Protein AF-A0A2G2HD50-F1 (afdb_monomer)

Structure (mmCIF, N/CA/C/O backbone):
data_AF-A0A2G2HD50-F1
#
_entry.id   AF-A0A2G2HD50-F1
#
loop_
_atom_site.group_PDB
_atom_site.id
_atom_site.type_symbol
_atom_site.label_atom_id
_atom_site.label_alt_id
_atom_site.label_comp_id
_atom_site.label_asym_id
_atom_site.label_entity_id
_atom_site.label_seq_id
_atom_site.pdbx_PDB_ins_code
_atom_site.Cartn_x
_atom_site.Cartn_y
_atom_site.Cartn_z
_atom_site.occupancy
_atom_site.B_iso_or_equiv
_atom_site.auth_seq_id
_atom_site.auth_comp_id
_atom_site.auth_asym_id
_atom_site.auth_atom_id
_atom_site.pdbx_PDB_model_num
ATOM 1 N N . MET A 1 1 ? -18.376 1.899 2.384 1.00 46.78 1 MET A N 1
ATOM 2 C CA . MET A 1 1 ? -16.976 1.567 2.047 1.00 46.78 1 MET A CA 1
ATOM 3 C C . MET A 1 1 ? -16.862 0.048 1.977 1.00 46.78 1 MET A C 1
ATOM 5 O O . MET A 1 1 ? -17.728 -0.604 2.552 1.00 46.78 1 MET A O 1
ATOM 9 N N . LEU A 1 2 ? -15.900 -0.523 1.246 1.00 51.88 2 LEU A N 1
ATOM 10 C CA . LEU A 1 2 ? -15.665 -1.977 1.275 1.00 51.88 2 LEU A CA 1
ATOM 11 C C . LEU A 1 2 ? -15.433 -2.439 2.727 1.00 51.88 2 LEU A C 1
ATOM 13 O O . LEU A 1 2 ? -14.714 -1.776 3.472 1.00 51.88 2 LEU A O 1
ATOM 17 N N . GLU A 1 3 ? -16.075 -3.533 3.137 1.00 53.94 3 GLU A N 1
ATOM 18 C CA . GLU A 1 3 ? -15.848 -4.139 4.452 1.00 53.94 3 GLU A CA 1
ATOM 19 C C . GLU A 1 3 ? -14.625 -5.052 4.374 1.00 53.94 3 GLU A C 1
ATOM 21 O O . GLU A 1 3 ? -14.543 -5.926 3.509 1.00 53.94 3 GLU A O 1
ATOM 26 N N . TYR A 1 4 ? -13.663 -4.823 5.263 1.00 59.69 4 TYR A N 1
ATOM 27 C CA . TYR A 1 4 ? -12.390 -5.528 5.270 1.00 59.69 4 TYR A CA 1
ATOM 28 C C . TYR A 1 4 ? -12.314 -6.512 6.439 1.00 59.69 4 TYR A C 1
ATOM 30 O O . TYR A 1 4 ? -12.668 -6.183 7.569 1.00 59.69 4 TYR A O 1
ATOM 38 N N . SER A 1 5 ? -11.828 -7.718 6.169 1.00 59.78 5 SER A N 1
ATOM 39 C CA . SER A 1 5 ? -11.413 -8.696 7.170 1.00 59.78 5 SER A CA 1
ATOM 40 C C . SER A 1 5 ? -9.988 -8.440 7.686 1.00 59.78 5 SER A C 1
ATOM 42 O O . SER A 1 5 ? -9.291 -7.560 7.185 1.00 59.78 5 SER A O 1
ATOM 44 N N . ASN A 1 6 ? -9.557 -9.251 8.663 1.00 72.12 6 ASN A N 1
ATOM 45 C CA . ASN A 1 6 ? -8.314 -9.127 9.444 1.00 72.12 6 ASN A CA 1
ATOM 46 C C . ASN A 1 6 ? -7.078 -8.629 8.673 1.00 72.12 6 ASN A C 1
ATOM 48 O O . ASN A 1 6 ? -6.415 -7.704 9.130 1.00 72.12 6 ASN A O 1
ATOM 52 N N . VAL A 1 7 ? -6.748 -9.218 7.518 1.00 84.62 7 VAL A N 1
ATOM 53 C CA . VAL A 1 7 ? -5.574 -8.818 6.725 1.00 84.62 7 VAL A CA 1
ATOM 54 C C . VAL A 1 7 ? -6.014 -8.089 5.463 1.00 84.62 7 VAL A C 1
ATOM 56 O O . VAL A 1 7 ? -6.766 -8.641 4.662 1.00 84.62 7 VAL A O 1
ATOM 59 N N . VAL A 1 8 ? -5.498 -6.876 5.246 1.00 88.25 8 VAL A N 1
ATOM 60 C CA . VAL A 1 8 ? -5.747 -6.075 4.035 1.00 88.25 8 VAL A CA 1
ATOM 61 C C . VAL A 1 8 ? -4.448 -5.843 3.274 1.00 88.25 8 VAL A C 1
ATOM 63 O O . VAL A 1 8 ? -3.416 -5.532 3.877 1.00 88.25 8 VAL A O 1
ATOM 66 N N . ARG A 1 9 ? -4.503 -5.974 1.945 1.00 92.00 9 ARG A N 1
ATOM 67 C CA . ARG A 1 9 ? -3.419 -5.619 1.022 1.00 92.00 9 ARG A CA 1
ATOM 68 C C . ARG A 1 9 ? -3.955 -4.830 -0.163 1.00 92.00 9 ARG A C 1
ATOM 70 O O . ARG A 1 9 ? -4.900 -5.258 -0.801 1.00 92.00 9 ARG A O 1
ATOM 77 N N . ILE A 1 10 ? -3.318 -3.720 -0.483 1.00 93.25 10 ILE A N 1
ATOM 78 C CA . ILE A 1 10 ? -3.436 -2.960 -1.721 1.00 93.25 10 ILE A CA 1
ATOM 79 C C . ILE A 1 10 ? -2.162 -3.254 -2.497 1.00 93.25 10 ILE A C 1
ATOM 81 O O . ILE A 1 10 ? -1.064 -3.067 -1.977 1.00 93.25 10 ILE A O 1
ATOM 85 N N . ILE A 1 11 ? -2.308 -3.748 -3.714 1.00 93.38 11 ILE A N 1
ATOM 86 C CA . ILE A 1 11 ? -1.216 -4.214 -4.554 1.00 93.38 11 ILE A CA 1
ATOM 87 C C . ILE A 1 11 ? -1.243 -3.422 -5.853 1.00 93.38 11 ILE A C 1
ATOM 89 O O . ILE A 1 11 ? -2.203 -3.512 -6.616 1.00 93.38 11 ILE A O 1
ATOM 93 N N . GLU A 1 12 ? -0.175 -2.681 -6.119 1.00 92.25 12 GLU A N 1
ATOM 94 C CA . GLU A 1 12 ? 0.049 -2.016 -7.398 1.00 92.25 12 GLU A CA 1
ATOM 95 C C . GLU A 1 12 ? 1.036 -2.826 -8.245 1.00 92.25 12 GLU A C 1
ATOM 97 O O . GLU A 1 12 ? 2.187 -3.038 -7.853 1.00 92.25 12 GLU A O 1
ATOM 102 N N . PHE A 1 13 ? 0.595 -3.265 -9.426 1.00 88.56 13 PHE A N 1
ATOM 103 C CA . PHE A 1 13 ? 1.434 -3.989 -10.381 1.00 88.56 13 PHE A CA 1
ATOM 104 C C . PHE A 1 13 ? 2.111 -3.011 -11.335 1.00 88.56 13 PHE A C 1
ATOM 106 O O . PHE A 1 13 ? 1.449 -2.153 -11.924 1.00 88.56 13 PHE A O 1
ATOM 113 N N . LYS A 1 14 ? 3.425 -3.139 -11.523 1.00 87.12 14 LYS A N 1
ATOM 114 C CA . LYS A 1 14 ? 4.188 -2.288 -12.445 1.00 87.12 14 LYS A CA 1
ATOM 115 C C . LYS A 1 14 ? 5.169 -3.121 -13.256 1.00 87.12 14 LYS A C 1
ATOM 117 O O . LYS A 1 14 ? 5.695 -4.128 -12.794 1.00 87.12 14 LYS A O 1
ATOM 122 N N . ASN A 1 15 ? 5.462 -2.667 -14.469 1.00 82.44 15 ASN A N 1
ATOM 123 C CA . ASN A 1 15 ? 6.596 -3.187 -15.223 1.00 82.44 15 ASN A CA 1
ATOM 124 C C . ASN A 1 15 ? 7.878 -2.526 -14.689 1.00 82.44 15 ASN A C 1
ATOM 126 O O . ASN A 1 15 ? 7.990 -1.302 -14.743 1.00 82.44 15 ASN A O 1
ATOM 130 N N . GLU A 1 16 ? 8.839 -3.315 -14.196 1.00 78.75 16 GLU A N 1
ATOM 131 C CA . GLU A 1 16 ? 10.115 -2.805 -13.653 1.00 78.75 16 GLU A CA 1
ATOM 132 C C . GLU A 1 16 ? 10.915 -1.981 -14.672 1.00 78.75 16 GLU A C 1
ATOM 134 O O . GLU A 1 16 ? 11.696 -1.102 -14.299 1.00 78.75 16 GLU A O 1
ATOM 139 N N . GLU A 1 17 ? 10.738 -2.251 -15.965 1.00 76.38 17 GLU A N 1
ATOM 140 C CA . GLU A 1 17 ? 11.423 -1.513 -17.026 1.00 76.38 17 GLU A CA 1
ATOM 141 C C . GLU A 1 17 ? 10.814 -0.124 -17.251 1.00 76.38 17 GLU A C 1
ATOM 143 O O . GLU A 1 17 ? 11.498 0.789 -17.721 1.00 76.38 17 GLU A O 1
ATOM 148 N N . ASN A 1 18 ? 9.558 0.082 -16.840 1.00 76.25 18 ASN A N 1
ATOM 149 C CA . ASN A 1 18 ? 8.893 1.371 -16.931 1.00 76.25 18 ASN A CA 1
ATOM 150 C C . ASN A 1 18 ? 9.288 2.274 -15.752 1.00 76.25 18 ASN A C 1
ATOM 152 O O . ASN A 1 18 ? 8.647 2.315 -14.698 1.00 76.25 18 ASN A O 1
ATOM 156 N N . LYS A 1 19 ? 10.355 3.052 -15.944 1.00 67.81 19 LYS A N 1
ATOM 157 C CA . LYS A 1 19 ? 10.784 4.091 -14.998 1.00 67.81 19 LYS A CA 1
ATOM 158 C C . LYS A 1 19 ? 9.854 5.307 -15.077 1.00 67.81 19 LYS A C 1
ATOM 160 O O . LYS A 1 19 ? 10.213 6.338 -15.634 1.00 67.81 19 LYS A O 1
ATOM 165 N N . SER A 1 20 ? 8.680 5.207 -14.462 1.00 73.25 20 SER A N 1
ATOM 166 C CA . SER A 1 20 ? 7.732 6.320 -14.373 1.00 73.25 20 SER A CA 1
ATOM 167 C C . SER A 1 20 ? 8.238 7.405 -13.412 1.00 73.25 20 SER A C 1
ATOM 169 O O . SER A 1 20 ? 8.297 7.209 -12.196 1.00 73.25 20 SER A O 1
ATOM 171 N N . SER A 1 21 ? 8.596 8.577 -13.946 1.00 78.81 21 SER A N 1
ATOM 172 C CA . SER A 1 21 ? 8.901 9.774 -13.144 1.00 78.81 21 SER A CA 1
ATOM 173 C C . SER A 1 21 ? 7.710 10.188 -12.275 1.00 78.81 21 SER A C 1
ATOM 175 O O . SER A 1 21 ? 7.897 10.558 -11.117 1.00 78.81 21 SER A O 1
ATOM 177 N N . LYS A 1 22 ? 6.488 10.038 -12.804 1.00 79.50 22 LYS A N 1
ATOM 178 C CA . LYS A 1 22 ? 5.230 10.296 -12.090 1.00 79.50 22 LYS A CA 1
ATOM 179 C C . LYS A 1 22 ? 5.101 9.404 -10.854 1.00 79.50 22 LYS A C 1
ATOM 181 O O . LYS A 1 22 ? 4.750 9.884 -9.785 1.00 79.50 22 LYS A O 1
ATOM 186 N N . GLU A 1 23 ? 5.439 8.123 -10.969 1.00 82.56 23 GLU A N 1
ATOM 187 C CA . GLU A 1 23 ? 5.361 7.185 -9.843 1.00 82.56 23 GLU A CA 1
ATOM 188 C C . GLU A 1 23 ? 6.353 7.536 -8.725 1.00 82.56 23 GLU A C 1
ATOM 190 O O . GLU A 1 23 ? 6.006 7.529 -7.543 1.00 82.56 23 GLU A O 1
ATOM 195 N N . ARG A 1 24 ? 7.584 7.918 -9.091 1.00 85.44 24 ARG A N 1
ATOM 196 C CA . ARG A 1 24 ? 8.583 8.386 -8.116 1.00 85.44 24 ARG A CA 1
ATOM 197 C C . ARG A 1 24 ? 8.111 9.637 -7.385 1.00 85.44 24 ARG A C 1
ATOM 199 O O . ARG A 1 24 ? 8.312 9.744 -6.179 1.00 85.44 24 ARG A O 1
ATOM 206 N N . GLU A 1 25 ? 7.474 10.561 -8.098 1.00 85.88 25 GLU A N 1
ATOM 207 C CA . GLU A 1 25 ? 6.893 11.762 -7.502 1.00 85.88 25 GLU A CA 1
ATOM 208 C C . GLU A 1 25 ? 5.745 11.418 -6.540 1.00 85.88 25 GLU A C 1
ATOM 210 O O . GLU A 1 25 ? 5.709 11.950 -5.433 1.00 85.88 25 GLU A O 1
ATOM 215 N N . LYS A 1 26 ? 4.860 10.473 -6.894 1.00 86.19 26 LYS A N 1
ATOM 216 C CA . LYS A 1 26 ? 3.806 9.988 -5.983 1.00 86.19 26 LYS A CA 1
ATOM 217 C C . LYS A 1 26 ? 4.384 9.421 -4.694 1.00 86.19 26 LYS A C 1
ATOM 219 O O . LYS A 1 26 ? 3.925 9.783 -3.614 1.00 86.19 26 LYS A O 1
ATOM 224 N N . ILE A 1 27 ? 5.389 8.551 -4.801 1.00 89.81 27 ILE A N 1
ATOM 225 C CA . ILE A 1 27 ? 6.047 7.970 -3.627 1.00 89.81 27 ILE A CA 1
ATOM 226 C C . ILE A 1 27 ? 6.731 9.058 -2.808 1.00 89.81 27 ILE A C 1
ATOM 228 O O . ILE A 1 27 ? 6.599 9.055 -1.591 1.00 89.81 27 ILE A O 1
ATOM 232 N N . PHE A 1 28 ? 7.384 10.034 -3.442 1.00 89.81 28 PHE A N 1
ATOM 233 C CA . PHE A 1 28 ? 7.959 11.173 -2.729 1.00 89.81 28 PHE A CA 1
ATOM 234 C C . PHE A 1 28 ? 6.895 11.955 -1.943 1.00 89.81 28 PHE A C 1
ATOM 236 O O . PHE A 1 28 ? 7.064 12.166 -0.743 1.00 89.81 28 PHE A O 1
ATOM 243 N N . ILE A 1 29 ? 5.778 12.326 -2.579 1.00 90.56 29 ILE A N 1
ATOM 244 C CA . ILE A 1 29 ? 4.664 13.039 -1.930 1.00 90.56 29 ILE A CA 1
ATOM 245 C C . ILE A 1 29 ? 4.093 12.214 -0.770 1.00 90.56 29 ILE A C 1
ATOM 247 O O . ILE A 1 29 ? 3.871 12.756 0.312 1.00 90.56 29 ILE A O 1
ATOM 251 N N . LEU A 1 30 ? 3.891 10.907 -0.966 1.00 92.19 30 LEU A N 1
ATOM 252 C CA . LEU A 1 30 ? 3.418 10.003 0.082 1.00 92.19 30 LEU A CA 1
ATOM 253 C C . LEU A 1 30 ? 4.403 9.939 1.254 1.00 92.19 30 LEU A C 1
ATOM 255 O O . LEU A 1 30 ? 3.992 10.082 2.402 1.00 92.19 30 LEU A O 1
ATOM 259 N N . THR A 1 31 ? 5.698 9.793 0.980 1.00 92.69 31 THR A N 1
ATOM 260 C CA . THR A 1 31 ? 6.747 9.788 2.006 1.00 92.69 31 THR A CA 1
ATOM 261 C C . THR A 1 31 ? 6.748 11.081 2.812 1.00 92.69 31 THR A C 1
ATOM 263 O O . THR A 1 31 ? 6.815 11.029 4.038 1.00 92.69 31 THR A O 1
ATOM 266 N N . GLN A 1 32 ? 6.605 12.237 2.157 1.00 92.50 32 GLN A N 1
ATOM 267 C CA . GLN A 1 32 ? 6.486 13.523 2.850 1.00 92.50 32 GLN A CA 1
ATOM 268 C C . GLN A 1 32 ? 5.202 13.606 3.689 1.00 92.50 32 GLN A C 1
ATOM 270 O O . GLN A 1 32 ? 5.241 14.048 4.834 1.00 92.50 32 GLN A O 1
ATOM 275 N N . ALA A 1 33 ? 4.066 13.131 3.171 1.00 92.62 33 ALA A N 1
ATOM 276 C CA . ALA A 1 33 ? 2.790 13.150 3.890 1.00 92.62 33 ALA A CA 1
ATOM 277 C C . ALA A 1 33 ? 2.769 12.244 5.137 1.00 92.62 33 ALA A C 1
ATOM 279 O O . ALA A 1 33 ? 1.974 12.477 6.060 1.00 92.62 33 ALA A O 1
ATOM 280 N N . LEU A 1 34 ? 3.627 11.220 5.155 1.00 94.56 34 LEU A N 1
ATOM 281 C CA . LEU A 1 34 ? 3.826 10.285 6.263 1.00 94.56 34 LEU A CA 1
ATOM 282 C C . LEU A 1 34 ? 4.997 10.660 7.183 1.00 94.56 34 LEU A C 1
ATOM 284 O O . LEU A 1 34 ? 5.218 9.988 8.196 1.00 94.56 34 LEU A O 1
ATOM 288 N N . LEU A 1 35 ? 5.727 11.737 6.879 1.00 93.31 35 LEU A N 1
ATOM 289 C CA . LEU A 1 35 ? 6.825 12.210 7.713 1.00 93.31 35 LEU A CA 1
ATOM 290 C C . LEU A 1 35 ? 6.317 12.467 9.140 1.00 93.31 35 LEU A C 1
ATOM 292 O O . LEU A 1 35 ? 5.270 13.078 9.345 1.00 93.31 35 LEU A O 1
ATOM 296 N N . ASN A 1 36 ? 7.041 11.948 10.132 1.00 91.75 36 ASN A N 1
ATOM 297 C CA . ASN A 1 36 ? 6.697 11.999 11.560 1.00 91.75 36 ASN A CA 1
ATOM 298 C C . ASN A 1 36 ? 5.396 11.275 11.978 1.00 91.75 36 ASN A C 1
ATOM 300 O O . ASN A 1 36 ? 5.070 11.254 13.162 1.00 91.75 36 ASN A O 1
ATOM 304 N N . LYS A 1 37 ? 4.689 10.591 11.067 1.00 94.44 37 LYS A N 1
ATOM 305 C CA . LYS A 1 37 ? 3.484 9.799 11.375 1.00 94.44 37 LYS A CA 1
ATOM 306 C C . LYS A 1 37 ? 3.824 8.315 11.502 1.00 94.44 37 LYS A C 1
ATOM 308 O O . LYS A 1 37 ? 3.474 7.515 10.638 1.00 94.44 37 LYS A O 1
ATOM 313 N N . LYS A 1 38 ? 4.526 7.935 12.579 1.00 93.12 38 LYS A N 1
ATOM 314 C CA . LYS A 1 38 ? 5.051 6.563 12.780 1.00 93.12 38 LYS A CA 1
ATOM 315 C C . LYS A 1 38 ? 3.995 5.470 12.575 1.00 93.12 38 LYS A C 1
ATOM 317 O O . LYS A 1 38 ? 4.254 4.502 11.865 1.00 93.12 38 LYS A O 1
ATOM 322 N N . GLU A 1 39 ? 2.812 5.643 13.161 1.00 92.12 39 GLU A N 1
ATOM 323 C CA . GLU A 1 39 ? 1.705 4.690 13.031 1.00 92.12 39 GLU A CA 1
ATOM 324 C C . GLU A 1 39 ? 1.233 4.560 11.575 1.00 92.12 39 GLU A C 1
ATOM 326 O O . GLU A 1 39 ? 1.165 3.455 11.043 1.00 92.12 39 GLU A O 1
ATOM 331 N N . MET A 1 40 ? 1.002 5.684 10.893 1.00 93.56 40 MET A N 1
ATOM 332 C CA . MET A 1 40 ? 0.552 5.692 9.499 1.00 93.56 40 MET A CA 1
ATOM 333 C C . MET A 1 40 ? 1.611 5.130 8.541 1.00 93.56 40 MET A C 1
ATOM 335 O O . MET A 1 40 ? 1.286 4.434 7.582 1.00 93.56 40 MET A O 1
ATOM 339 N N . THR A 1 41 ? 2.895 5.347 8.830 1.00 94.69 41 THR A N 1
ATOM 340 C CA . THR A 1 41 ? 4.002 4.700 8.112 1.00 94.69 41 THR A CA 1
ATOM 341 C C . THR A 1 41 ? 4.004 3.187 8.317 1.00 94.69 41 THR A C 1
ATOM 343 O O . THR A 1 41 ? 4.240 2.448 7.360 1.00 94.69 41 THR A O 1
ATOM 346 N N . ARG A 1 42 ? 3.712 2.703 9.533 1.00 93.19 42 ARG A N 1
ATOM 347 C CA . ARG A 1 42 ? 3.564 1.265 9.809 1.00 93.19 42 ARG A CA 1
ATOM 348 C C . ARG A 1 42 ? 2.413 0.670 8.998 1.00 93.19 42 ARG A C 1
ATOM 350 O O . ARG A 1 42 ? 2.604 -0.360 8.362 1.00 93.19 42 ARG A O 1
ATOM 357 N N . ILE A 1 43 ? 1.264 1.347 8.971 1.00 93.06 43 ILE A N 1
ATOM 358 C CA . ILE A 1 43 ? 0.082 0.933 8.197 1.00 93.06 43 ILE A CA 1
ATOM 359 C C . ILE A 1 43 ? 0.410 0.885 6.707 1.00 93.06 43 ILE A C 1
ATOM 361 O O . ILE A 1 43 ? 0.212 -0.149 6.079 1.00 93.06 43 ILE A O 1
ATOM 365 N N . SER A 1 44 ? 1.000 1.956 6.169 1.00 94.75 44 SER A N 1
ATOM 366 C CA . SER A 1 44 ? 1.456 2.044 4.776 1.00 94.75 44 SER A CA 1
ATOM 367 C C . SER A 1 44 ? 2.299 0.834 4.376 1.00 94.75 44 SER A C 1
ATOM 369 O O . SER A 1 44 ? 2.023 0.190 3.369 1.00 94.75 44 SER A O 1
ATOM 371 N N . LYS A 1 45 ? 3.290 0.474 5.204 1.00 93.19 45 LYS A N 1
ATOM 372 C CA . LYS A 1 45 ? 4.176 -0.666 4.938 1.00 93.19 45 LYS A CA 1
ATOM 373 C C . LYS A 1 45 ? 3.486 -2.025 5.060 1.00 93.19 45 LYS A C 1
ATOM 375 O O . LYS A 1 45 ? 3.914 -2.968 4.405 1.00 93.19 45 LYS A O 1
ATOM 380 N N . ALA A 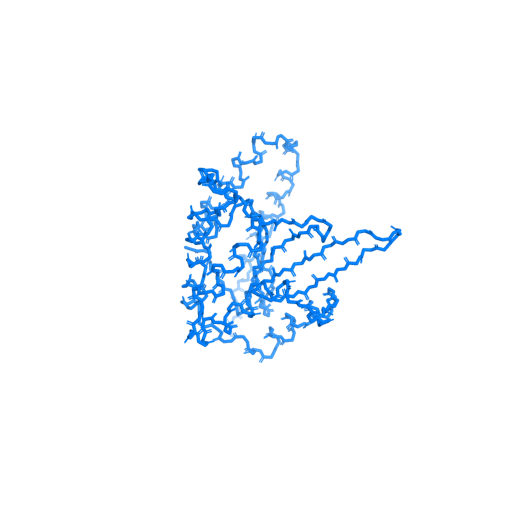1 46 ? 2.460 -2.131 5.901 1.00 91.38 46 ALA A N 1
ATOM 381 C CA . ALA A 1 46 ? 1.717 -3.369 6.100 1.00 91.38 46 ALA A CA 1
ATOM 382 C C . ALA A 1 46 ? 0.724 -3.626 4.962 1.00 91.38 46 ALA A C 1
ATOM 384 O O . ALA A 1 46 ? 0.634 -4.749 4.469 1.00 91.38 46 ALA A O 1
ATOM 385 N N . ILE A 1 47 ? -0.006 -2.596 4.526 1.00 91.81 47 ILE A N 1
ATOM 386 C CA . ILE A 1 47 ? -1.134 -2.789 3.614 1.00 91.81 47 ILE A CA 1
ATOM 387 C C . ILE A 1 47 ? -0.823 -2.417 2.171 1.00 91.81 47 ILE A C 1
ATOM 389 O O . ILE A 1 47 ? -1.436 -3.005 1.300 1.00 91.81 47 ILE A O 1
ATOM 393 N N . HIS A 1 48 ? 0.105 -1.508 1.868 1.00 94.19 48 HIS A N 1
ATOM 394 C CA . HIS A 1 48 ? 0.310 -1.032 0.497 1.00 94.19 48 HIS A CA 1
ATOM 395 C C . HIS A 1 48 ? 1.618 -1.555 -0.098 1.00 94.19 48 HIS A C 1
ATOM 397 O O . HIS A 1 48 ? 2.711 -1.233 0.370 1.00 94.19 48 HIS A O 1
ATOM 403 N N . TRP A 1 49 ? 1.499 -2.354 -1.153 1.00 94.56 49 TRP A N 1
ATOM 404 C CA . TRP A 1 49 ? 2.585 -3.106 -1.760 1.00 94.56 49 TRP A CA 1
ATOM 405 C C . TRP A 1 49 ? 2.731 -2.800 -3.243 1.00 94.56 49 TRP A C 1
ATOM 407 O O . TRP A 1 49 ? 1.762 -2.657 -3.982 1.00 94.56 49 TRP A O 1
ATOM 417 N N . TYR A 1 50 ? 3.983 -2.748 -3.667 1.00 92.38 50 TYR A N 1
ATOM 418 C CA . TYR A 1 50 ? 4.401 -2.664 -5.051 1.00 92.38 50 TYR A CA 1
ATOM 419 C C . TYR A 1 50 ? 4.862 -4.050 -5.508 1.00 92.38 50 TYR A C 1
ATOM 421 O O . TYR A 1 50 ? 5.691 -4.679 -4.840 1.00 92.38 50 TYR A O 1
ATOM 429 N N . ILE A 1 51 ? 4.361 -4.502 -6.658 1.00 91.19 51 ILE A N 1
ATOM 430 C CA . ILE A 1 51 ? 4.829 -5.707 -7.345 1.00 91.19 51 ILE A CA 1
ATOM 431 C C . ILE A 1 51 ? 5.326 -5.312 -8.730 1.00 91.19 51 ILE A C 1
ATOM 433 O O . ILE A 1 51 ? 4.558 -5.091 -9.666 1.00 91.19 51 ILE A O 1
ATOM 437 N N . GLY A 1 52 ? 6.644 -5.231 -8.845 1.00 89.12 52 GLY A N 1
ATOM 438 C CA . GLY A 1 52 ? 7.337 -5.012 -10.098 1.00 89.12 52 GLY A CA 1
ATOM 439 C C . GLY A 1 52 ? 7.588 -6.327 -10.810 1.00 89.12 52 GLY A C 1
ATOM 440 O O . GLY A 1 52 ? 8.184 -7.231 -10.231 1.00 89.12 52 GLY A O 1
ATOM 441 N N . THR A 1 53 ? 7.182 -6.444 -12.065 1.00 86.38 53 THR A N 1
ATOM 442 C CA . THR A 1 53 ? 7.455 -7.627 -12.883 1.00 86.38 53 THR A CA 1
ATOM 443 C C . THR A 1 53 ? 8.397 -7.291 -14.025 1.00 86.38 53 THR A C 1
ATOM 445 O O . THR A 1 53 ? 8.228 -6.262 -14.684 1.00 86.38 53 THR A O 1
ATOM 448 N N . LYS A 1 54 ? 9.351 -8.184 -14.297 1.00 83.19 54 LYS A N 1
ATOM 449 C CA . LYS A 1 54 ? 10.190 -8.147 -15.496 1.00 83.19 54 LYS A CA 1
ATOM 450 C C . LYS A 1 54 ? 10.281 -9.542 -16.118 1.00 83.19 54 LYS A C 1
ATOM 452 O O . LYS A 1 54 ? 10.727 -10.464 -15.428 1.00 83.19 54 LYS A O 1
ATOM 457 N N . PRO A 1 55 ? 9.924 -9.714 -17.400 1.00 77.12 55 PRO A N 1
ATOM 458 C CA . PRO A 1 55 ? 10.241 -10.945 -18.107 1.00 77.12 55 PRO A CA 1
ATOM 459 C C . PRO A 1 55 ? 11.758 -11.022 -18.334 1.00 77.12 55 PRO A C 1
ATOM 461 O O . PRO A 1 55 ? 12.377 -10.076 -18.820 1.00 77.12 55 PRO A O 1
ATOM 464 N N . ILE A 1 56 ? 12.376 -12.145 -17.972 1.00 76.19 56 ILE A N 1
ATOM 465 C CA . ILE A 1 56 ? 13.759 -12.470 -18.331 1.00 76.19 56 ILE A CA 1
ATOM 466 C C . ILE A 1 56 ? 13.773 -13.867 -18.941 1.00 76.19 56 ILE A C 1
ATOM 468 O O . ILE A 1 56 ? 13.708 -14.867 -18.225 1.00 76.19 56 ILE A O 1
ATOM 472 N N . LYS A 1 57 ? 13.906 -13.935 -20.273 1.00 78.88 57 LYS A N 1
ATOM 473 C CA . LYS A 1 57 ? 13.776 -15.184 -21.043 1.00 78.88 57 LYS A CA 1
ATOM 474 C C . LYS A 1 57 ? 12.437 -15.867 -20.702 1.00 78.88 57 LYS A C 1
ATOM 476 O O . LYS A 1 57 ? 11.399 -15.224 -20.792 1.00 78.88 57 LYS A O 1
ATOM 481 N N . GLU A 1 58 ? 12.472 -17.119 -20.252 1.00 73.44 58 GLU A N 1
ATOM 482 C CA . GLU A 1 58 ? 11.310 -17.924 -19.844 1.00 73.44 58 GLU A CA 1
ATOM 483 C C . GLU A 1 58 ? 10.932 -17.756 -18.357 1.00 73.44 58 GLU A C 1
ATOM 485 O O . GLU A 1 58 ? 10.105 -18.497 -17.835 1.00 73.44 58 GLU A O 1
ATOM 490 N N . LYS A 1 59 ? 11.552 -16.811 -17.634 1.00 67.94 59 LYS A N 1
ATOM 491 C CA . LYS A 1 59 ? 11.315 -16.593 -16.199 1.00 67.94 59 LYS A CA 1
ATOM 492 C C . LYS A 1 59 ? 10.697 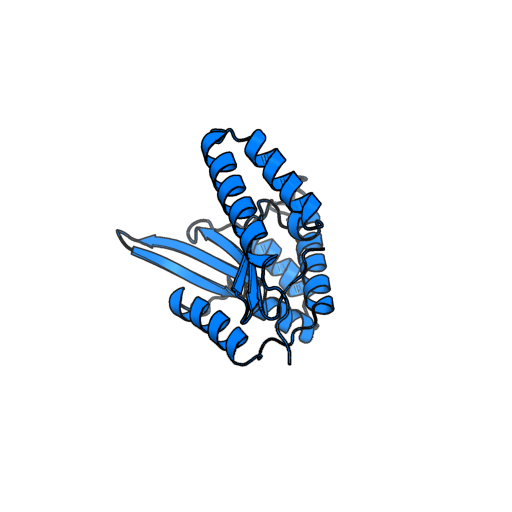-15.222 -15.943 1.00 67.94 59 LYS A C 1
ATOM 494 O O . LYS A 1 59 ? 11.125 -14.219 -16.513 1.00 67.94 59 LYS A O 1
ATOM 499 N N . LEU A 1 60 ? 9.733 -15.163 -15.027 1.00 71.31 60 LEU A N 1
ATOM 500 C CA . LEU A 1 60 ? 9.186 -13.911 -14.509 1.00 71.31 60 LEU A CA 1
ATOM 501 C C . LEU A 1 60 ? 9.939 -13.531 -13.234 1.00 71.31 60 LEU A C 1
ATOM 503 O O . LEU A 1 60 ? 9.850 -14.233 -12.230 1.00 71.31 60 LEU A O 1
ATOM 507 N N . ILE A 1 61 ? 10.677 -12.422 -13.258 1.00 74.50 61 ILE A N 1
ATOM 508 C CA . ILE A 1 61 ? 11.261 -11.871 -12.034 1.00 74.50 61 ILE A CA 1
ATOM 509 C C . ILE A 1 61 ? 10.250 -10.928 -11.399 1.00 74.50 61 ILE A C 1
ATOM 511 O O . ILE A 1 61 ? 9.774 -9.991 -12.043 1.00 74.50 61 ILE A O 1
ATOM 515 N N . THR A 1 62 ? 9.959 -11.165 -10.122 1.00 83.12 62 THR A N 1
ATOM 516 C CA . THR A 1 62 ? 9.092 -10.320 -9.303 1.00 83.12 62 THR A CA 1
ATOM 517 C C . THR A 1 62 ? 9.911 -9.572 -8.260 1.00 83.12 62 THR A C 1
ATOM 519 O O . THR A 1 62 ? 10.654 -10.178 -7.489 1.00 83.12 62 THR A O 1
ATOM 522 N N . LYS A 1 63 ? 9.735 -8.256 -8.194 1.00 86.94 63 LYS A N 1
ATOM 523 C CA . LYS A 1 63 ? 10.239 -7.395 -7.132 1.00 86.94 63 LYS A CA 1
ATOM 524 C C . LYS A 1 63 ? 9.062 -6.956 -6.274 1.00 86.94 63 LYS A C 1
ATOM 526 O O . LYS A 1 63 ? 8.284 -6.098 -6.682 1.00 86.94 63 LYS A O 1
ATOM 531 N N . ILE A 1 64 ? 8.945 -7.538 -5.087 1.00 90.88 64 ILE A N 1
ATOM 532 C CA . ILE A 1 64 ? 7.844 -7.254 -4.165 1.00 90.88 64 ILE A CA 1
ATOM 533 C C . ILE A 1 64 ? 8.388 -6.471 -2.979 1.00 90.88 64 ILE A C 1
ATOM 535 O O . ILE A 1 64 ? 9.309 -6.933 -2.302 1.00 90.88 64 ILE A O 1
ATOM 539 N N . LYS A 1 65 ? 7.842 -5.273 -2.755 1.00 92.06 65 LYS A N 1
ATOM 540 C CA . LYS A 1 65 ? 8.244 -4.366 -1.672 1.00 92.06 65 LYS A CA 1
ATOM 541 C C . LYS A 1 65 ? 7.046 -3.579 -1.139 1.00 92.06 65 LYS A C 1
ATOM 543 O O . LYS A 1 65 ? 6.097 -3.352 -1.890 1.00 92.06 65 LYS A O 1
ATOM 548 N N . PRO A 1 66 ? 7.101 -3.080 0.107 1.00 93.56 66 PRO A N 1
ATOM 549 C CA . PRO A 1 66 ? 6.207 -2.016 0.539 1.00 93.56 66 PRO A CA 1
ATOM 550 C C . PRO A 1 66 ? 6.260 -0.835 -0.436 1.00 93.56 66 PRO A C 1
ATOM 552 O O . PRO A 1 66 ? 7.336 -0.421 -0.870 1.00 93.56 66 PRO A O 1
ATOM 555 N N . TYR A 1 67 ? 5.104 -0.273 -0.779 1.00 93.25 67 TYR A N 1
ATOM 556 C CA . TYR A 1 67 ? 4.988 0.731 -1.837 1.00 93.25 67 TYR A CA 1
ATOM 557 C C . TYR A 1 67 ? 5.842 1.978 -1.560 1.00 93.25 67 TYR A C 1
ATOM 559 O O . TYR A 1 67 ? 6.570 2.452 -2.430 1.00 93.25 67 TYR A O 1
ATOM 567 N N . ILE A 1 68 ? 5.848 2.457 -0.310 1.00 92.88 68 ILE A N 1
ATOM 568 C CA . ILE A 1 68 ? 6.638 3.630 0.097 1.00 92.88 68 ILE A CA 1
ATOM 569 C C . ILE A 1 68 ? 8.159 3.437 -0.060 1.00 92.88 68 ILE A C 1
ATOM 571 O O . ILE A 1 68 ? 8.885 4.418 -0.197 1.00 92.88 68 ILE A O 1
ATOM 575 N N . THR A 1 69 ? 8.644 2.192 -0.091 1.00 90.19 69 THR A N 1
ATOM 576 C CA . THR A 1 69 ? 10.070 1.862 -0.243 1.00 90.19 69 THR A CA 1
ATOM 577 C C . THR A 1 69 ? 10.406 1.255 -1.613 1.00 90.19 69 THR A C 1
ATOM 579 O O . THR A 1 69 ? 11.536 0.820 -1.842 1.00 90.19 69 THR A O 1
ATOM 582 N N . ALA A 1 70 ? 9.466 1.247 -2.569 1.00 88.12 70 ALA A N 1
ATOM 583 C CA . ALA A 1 70 ? 9.603 0.536 -3.849 1.00 88.12 70 ALA A CA 1
ATOM 584 C C . ALA A 1 70 ? 10.846 0.940 -4.676 1.00 88.12 70 ALA A C 1
ATOM 586 O O . ALA A 1 70 ? 11.437 0.112 -5.386 1.00 88.12 70 ALA A O 1
ATOM 587 N N . TYR A 1 71 ? 11.277 2.201 -4.550 1.00 83.94 71 TYR A N 1
ATOM 588 C CA . TYR A 1 71 ? 12.435 2.769 -5.250 1.00 83.94 71 TYR A CA 1
ATOM 589 C C . TYR A 1 71 ? 13.686 2.950 -4.380 1.00 83.94 71 TYR A C 1
ATOM 591 O O . TYR A 1 71 ? 14.686 3.480 -4.872 1.00 83.94 71 TYR A O 1
ATOM 599 N N . GLU A 1 72 ? 13.668 2.510 -3.121 1.00 84.50 72 GLU A N 1
ATOM 600 C CA . GLU A 1 72 ? 14.882 2.478 -2.305 1.00 84.50 72 GLU A CA 1
ATOM 601 C C . GLU A 1 72 ? 15.904 1.508 -2.923 1.00 84.50 72 GLU A C 1
ATOM 603 O O . GLU A 1 72 ? 15.546 0.452 -3.458 1.00 84.50 72 GLU A O 1
ATOM 608 N N . ARG A 1 73 ? 17.193 1.879 -2.866 1.00 70.44 73 ARG A N 1
ATOM 609 C CA . ARG A 1 73 ? 18.311 1.119 -3.474 1.00 70.44 73 ARG A CA 1
ATOM 610 C C . ARG A 1 73 ? 18.611 -0.210 -2.780 1.00 70.44 73 ARG A C 1
ATOM 612 O O . ARG A 1 73 ? 19.484 -0.950 -3.223 1.00 70.44 73 ARG A O 1
ATOM 619 N N . ASP A 1 74 ? 17.927 -0.481 -1.681 1.00 71.38 74 ASP A N 1
ATOM 620 C CA . ASP A 1 74 ? 18.049 -1.713 -0.927 1.00 71.38 74 ASP A CA 1
ATOM 621 C C . ASP A 1 74 ? 17.748 -2.944 -1.820 1.00 71.38 74 ASP A C 1
ATOM 623 O O . ASP A 1 74 ? 16.959 -2.890 -2.774 1.00 71.38 74 ASP A O 1
ATOM 627 N N . LYS A 1 75 ? 18.387 -4.074 -1.496 1.00 58.88 75 LYS A N 1
ATOM 628 C CA . LYS A 1 75 ? 18.216 -5.355 -2.201 1.00 58.88 75 LYS A CA 1
ATOM 629 C C . LYS A 1 75 ? 17.124 -6.250 -1.595 1.00 58.88 75 LYS A C 1
ATOM 631 O O . LYS A 1 75 ? 16.956 -7.366 -2.073 1.00 58.88 75 LYS A O 1
ATOM 636 N N . SER A 1 76 ? 16.394 -5.810 -0.567 1.00 64.00 76 SER A N 1
ATOM 637 C CA . SER A 1 76 ? 15.343 -6.606 0.074 1.00 64.00 76 SER A CA 1
ATOM 638 C C . SER A 1 76 ? 14.085 -6.640 -0.799 1.00 64.00 76 SER A C 1
ATOM 640 O O . SER A 1 76 ? 13.140 -5.871 -0.661 1.00 64.00 76 SER A O 1
ATOM 642 N N . SER A 1 77 ? 14.093 -7.525 -1.788 1.00 73.56 77 SER A N 1
ATOM 643 C CA . SER A 1 77 ? 12.883 -7.974 -2.472 1.00 73.56 77 SER A CA 1
ATOM 644 C C . SER A 1 77 ? 12.578 -9.395 -2.035 1.00 73.56 77 SER A C 1
ATOM 646 O O . SER A 1 77 ? 13.473 -10.239 -2.033 1.00 73.56 77 SER A O 1
ATOM 648 N N . ILE A 1 78 ? 11.322 -9.659 -1.700 1.00 83.38 78 ILE A N 1
ATOM 649 C CA . ILE A 1 78 ? 10.842 -11.014 -1.421 1.00 83.38 78 ILE A CA 1
ATOM 650 C C . ILE A 1 78 ? 10.245 -11.630 -2.691 1.00 83.38 78 ILE A C 1
ATOM 652 O O . ILE A 1 78 ? 9.808 -10.905 -3.590 1.00 83.38 78 ILE A O 1
ATOM 656 N N . SER A 1 79 ? 10.242 -12.962 -2.775 1.00 84.12 79 SER A N 1
ATOM 657 C CA . SER A 1 79 ? 9.537 -13.677 -3.843 1.00 84.12 79 SER A CA 1
ATOM 658 C C . SER A 1 79 ? 8.022 -13.639 -3.617 1.00 84.12 79 SER A C 1
ATOM 660 O O . SER A 1 79 ? 7.554 -13.315 -2.520 1.00 84.12 79 SER A O 1
ATOM 662 N N . LEU A 1 80 ? 7.245 -13.980 -4.648 1.00 85.88 80 LEU A N 1
ATOM 663 C CA . LEU A 1 80 ? 5.787 -14.038 -4.548 1.00 85.88 80 LEU A CA 1
ATOM 664 C C . LEU A 1 80 ? 5.323 -15.091 -3.539 1.00 85.88 80 LEU A C 1
ATOM 666 O O . LEU A 1 80 ? 4.404 -14.835 -2.770 1.00 85.88 80 LEU A O 1
ATOM 670 N N . GLU A 1 81 ? 5.993 -16.236 -3.486 1.00 88.19 81 GLU A N 1
ATOM 671 C CA . GLU A 1 81 ? 5.706 -17.319 -2.546 1.00 88.19 81 GLU A CA 1
ATOM 672 C C . GLU A 1 81 ? 5.938 -16.866 -1.105 1.00 88.19 81 GLU A C 1
ATOM 674 O O . GLU A 1 81 ? 5.090 -17.082 -0.242 1.00 88.19 81 GLU A O 1
ATOM 679 N N . VAL A 1 82 ? 7.057 -16.176 -0.853 1.00 89.44 82 VAL A N 1
ATOM 680 C CA . VAL A 1 82 ? 7.348 -15.600 0.465 1.00 89.44 82 VAL A CA 1
ATOM 681 C C . VAL A 1 82 ? 6.296 -14.555 0.827 1.00 89.44 82 VAL A C 1
ATOM 683 O O . VAL A 1 82 ? 5.793 -14.573 1.945 1.00 89.44 82 VAL A O 1
ATOM 686 N N . TYR A 1 83 ? 5.915 -13.684 -0.110 1.00 90.75 83 TYR A N 1
ATOM 687 C CA . TYR A 1 83 ? 4.873 -12.680 0.115 1.00 90.75 83 TYR A CA 1
ATOM 688 C C . TYR A 1 83 ? 3.502 -13.294 0.426 1.00 90.75 83 TYR A C 1
ATOM 690 O O . TYR A 1 83 ? 2.826 -12.867 1.355 1.00 90.75 83 TYR A O 1
ATOM 698 N N . ILE A 1 84 ? 3.091 -14.326 -0.310 1.00 90.88 84 ILE A N 1
ATOM 699 C CA . ILE A 1 84 ? 1.842 -15.042 -0.032 1.00 90.88 84 ILE A CA 1
ATOM 700 C C . ILE A 1 84 ? 1.919 -15.709 1.345 1.00 90.88 84 ILE A C 1
ATOM 702 O O . ILE A 1 84 ? 0.964 -15.628 2.118 1.00 90.88 84 ILE A O 1
ATOM 706 N N . LYS A 1 85 ? 3.065 -16.309 1.691 1.00 91.50 85 LYS A N 1
ATOM 707 C CA . LYS A 1 85 ? 3.272 -16.906 3.012 1.00 91.50 85 LYS A CA 1
ATOM 708 C C . LYS A 1 85 ? 3.120 -15.876 4.135 1.00 91.50 85 LYS A C 1
ATOM 710 O O . LYS A 1 85 ? 2.486 -16.200 5.131 1.00 91.50 85 LYS A O 1
ATOM 715 N N . THR A 1 86 ? 3.613 -14.642 3.979 1.00 90.50 86 THR A N 1
ATOM 716 C CA . THR A 1 86 ? 3.437 -13.618 5.028 1.00 90.50 86 THR A CA 1
ATOM 717 C C . THR A 1 86 ? 1.969 -13.268 5.258 1.00 90.50 86 THR A C 1
ATOM 719 O O . THR A 1 86 ? 1.560 -13.096 6.402 1.00 90.50 86 THR A O 1
ATOM 722 N N . ILE A 1 87 ? 1.152 -13.222 4.200 1.00 89.88 87 ILE A N 1
ATOM 723 C CA . ILE A 1 87 ? -0.300 -13.022 4.319 1.00 89.88 87 ILE A CA 1
ATOM 724 C C . ILE A 1 87 ? -0.935 -14.189 5.084 1.00 89.88 87 ILE A C 1
ATOM 726 O O . ILE A 1 87 ? -1.750 -13.961 5.975 1.00 89.88 87 ILE A O 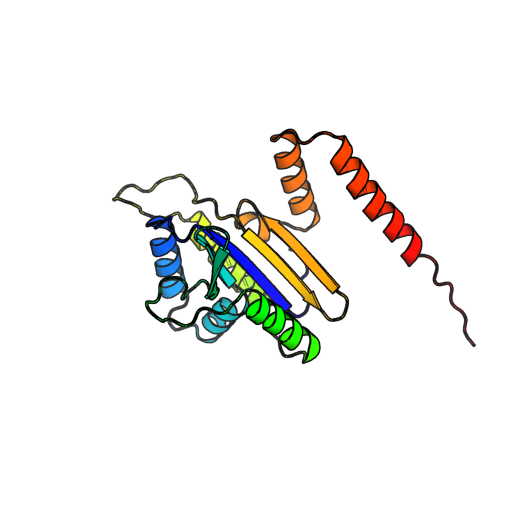1
ATOM 730 N N . ILE A 1 88 ? -0.560 -15.428 4.753 1.00 89.00 88 ILE A N 1
ATOM 731 C CA . ILE A 1 88 ? -1.079 -16.631 5.419 1.00 89.00 88 ILE A CA 1
ATOM 732 C C . ILE A 1 88 ? -0.711 -16.628 6.904 1.00 89.00 88 ILE A C 1
ATOM 734 O O . ILE A 1 88 ? -1.593 -16.797 7.743 1.00 89.00 88 ILE A O 1
ATOM 738 N N . ASP A 1 89 ? 0.562 -16.403 7.230 1.00 90.25 89 ASP A N 1
ATOM 739 C CA . ASP A 1 89 ? 1.047 -16.368 8.612 1.00 90.25 89 ASP A CA 1
ATOM 740 C C . ASP A 1 89 ? 0.293 -15.288 9.416 1.00 90.25 89 ASP A C 1
ATOM 742 O O . ASP A 1 89 ? -0.252 -15.575 10.481 1.00 90.25 89 ASP A O 1
ATOM 746 N N . GLU A 1 90 ? 0.134 -14.077 8.862 1.00 89.12 90 GLU A N 1
ATOM 747 C CA . GLU A 1 90 ? -0.622 -12.992 9.508 1.00 89.12 90 GLU A CA 1
ATOM 748 C C . GLU A 1 90 ? -2.093 -13.337 9.770 1.00 89.12 90 GLU A C 1
ATOM 750 O O . GLU A 1 90 ? -2.636 -12.947 10.808 1.00 89.12 90 GLU A O 1
ATOM 755 N N . VAL A 1 91 ? -2.738 -14.052 8.843 1.00 86.75 91 VAL A N 1
ATOM 756 C CA . VAL A 1 91 ? -4.118 -14.528 9.009 1.00 86.75 91 VAL A CA 1
ATOM 757 C C . VAL A 1 91 ? -4.203 -15.598 10.096 1.00 86.75 91 VAL A C 1
ATOM 759 O O . VAL A 1 91 ? -5.141 -15.586 10.892 1.00 86.75 91 VAL A O 1
ATOM 762 N N . MET A 1 92 ? -3.269 -16.549 10.118 1.00 86.50 92 MET A N 1
ATOM 763 C CA . MET A 1 92 ? -3.331 -17.704 11.017 1.00 86.50 92 MET A CA 1
ATOM 764 C C . MET A 1 92 ? -2.993 -17.335 12.458 1.00 86.50 92 MET A C 1
ATOM 766 O O . MET A 1 92 ? -3.641 -17.824 13.386 1.00 86.50 92 MET A O 1
ATOM 770 N N . GLU A 1 93 ? -2.023 -16.443 12.633 1.00 85.75 93 GLU A N 1
ATOM 771 C CA . GLU A 1 93 ? -1.517 -16.014 13.934 1.00 85.75 93 GLU A CA 1
ATOM 772 C C . GLU A 1 93 ? -2.297 -14.822 14.518 1.00 85.75 93 GLU A C 1
ATOM 774 O O . GLU A 1 93 ? -1.915 -14.303 15.564 1.00 85.75 93 GLU A O 1
ATOM 779 N N . ASP A 1 94 ? -3.353 -14.356 13.835 1.00 73.94 94 ASP A N 1
ATOM 780 C CA . ASP A 1 94 ? -4.147 -13.169 14.196 1.00 73.94 94 ASP A CA 1
ATOM 781 C C . ASP A 1 94 ? -3.272 -11.924 14.480 1.00 73.94 94 ASP A C 1
ATOM 783 O O . ASP A 1 94 ? -3.624 -11.033 15.254 1.00 73.94 94 ASP A O 1
ATOM 787 N N . LYS A 1 95 ? -2.108 -11.842 13.816 1.00 70.31 95 LYS A N 1
ATOM 788 C CA . LYS A 1 95 ? -1.108 -10.776 14.009 1.00 70.31 95 LYS A CA 1
ATOM 789 C C . LYS A 1 95 ? -1.528 -9.443 13.397 1.00 70.31 95 LYS A C 1
ATOM 791 O O . LYS A 1 95 ? -0.935 -8.406 13.703 1.00 70.31 95 LYS A O 1
ATOM 796 N N . CYS A 1 96 ? -2.533 -9.448 12.525 1.00 62.62 96 CYS A N 1
ATOM 797 C CA . CYS A 1 96 ? -3.018 -8.246 11.863 1.00 62.62 96 CYS A CA 1
ATOM 798 C C . CYS A 1 96 ? -4.190 -7.638 12.642 1.00 62.62 96 CYS A C 1
ATOM 800 O O . CYS A 1 96 ? -5.356 -7.919 12.389 1.00 62.62 96 CYS A O 1
ATOM 802 N N . THR A 1 97 ? -3.853 -6.787 13.609 1.00 59.47 97 THR A N 1
ATOM 803 C CA . THR A 1 97 ? -4.797 -6.010 14.431 1.00 59.47 97 THR A CA 1
ATOM 804 C C . THR A 1 97 ? -4.847 -4.543 14.004 1.00 59.47 97 THR A C 1
ATOM 806 O O . THR A 1 97 ? -5.081 -3.648 14.817 1.00 59.47 97 THR A O 1
ATOM 809 N N . THR A 1 98 ? -4.562 -4.250 12.731 1.00 69.44 98 THR A N 1
ATOM 810 C CA . THR A 1 98 ? -4.612 -2.861 12.266 1.00 69.44 98 THR A CA 1
ATOM 811 C C . THR A 1 98 ? -6.062 -2.399 12.256 1.00 69.44 98 THR A C 1
ATOM 813 O O . THR A 1 98 ? -6.885 -2.963 11.540 1.00 69.44 98 THR A O 1
ATOM 816 N N . ASP A 1 99 ? -6.358 -1.373 13.053 1.00 80.44 99 ASP A N 1
ATOM 817 C CA . ASP A 1 99 ? -7.688 -0.776 13.139 1.00 80.44 99 ASP A CA 1
ATOM 818 C C . ASP A 1 99 ? -8.195 -0.406 11.736 1.00 80.44 99 ASP A C 1
ATOM 820 O O . ASP A 1 99 ? -7.537 0.318 10.982 1.00 80.44 99 ASP A O 1
ATOM 824 N N . ILE A 1 100 ? -9.384 -0.901 11.388 1.00 80.50 100 ILE A N 1
ATOM 825 C CA . ILE A 1 100 ? -10.052 -0.631 10.112 1.00 80.50 100 ILE A CA 1
ATOM 826 C C . ILE A 1 100 ? -10.195 0.878 9.884 1.00 80.50 100 ILE A C 1
ATOM 828 O O . ILE A 1 100 ? -10.037 1.341 8.755 1.00 80.50 100 ILE A O 1
ATOM 832 N N . LYS A 1 101 ? -10.418 1.676 10.937 1.00 84.38 101 LYS A N 1
ATOM 833 C CA . LYS A 1 101 ? -10.462 3.141 10.820 1.00 84.38 101 LYS A CA 1
ATOM 834 C C . LYS A 1 101 ? -9.140 3.696 10.306 1.00 84.38 101 LYS A C 1
ATOM 836 O O . LYS A 1 101 ? -9.134 4.536 9.414 1.00 84.38 101 LYS A O 1
ATOM 841 N N . LYS A 1 102 ? -8.021 3.170 10.799 1.00 88.31 102 LYS A N 1
ATOM 842 C CA . LYS A 1 102 ? -6.675 3.571 10.384 1.00 88.31 102 LYS A CA 1
ATOM 843 C C . LYS A 1 102 ? -6.324 3.119 8.970 1.00 88.31 102 LYS A C 1
ATOM 845 O O . LYS A 1 102 ? -5.673 3.859 8.233 1.00 88.31 102 LYS A O 1
ATOM 850 N N . ILE A 1 103 ? -6.790 1.938 8.568 1.00 87.38 103 ILE A N 1
ATOM 851 C CA . ILE A 1 103 ? -6.714 1.482 7.172 1.00 87.38 103 ILE A CA 1
ATOM 852 C C . ILE A 1 103 ? -7.476 2.454 6.267 1.00 87.38 103 ILE A C 1
ATOM 854 O O . ILE A 1 103 ? -6.950 2.883 5.241 1.00 87.38 103 ILE A O 1
ATOM 858 N N . ASN A 1 104 ? -8.683 2.851 6.669 1.00 86.69 104 ASN A N 1
ATOM 859 C CA . ASN A 1 104 ? -9.502 3.783 5.903 1.00 86.69 104 ASN A CA 1
ATOM 860 C C . ASN A 1 104 ? -8.855 5.172 5.818 1.00 86.69 104 ASN A C 1
ATOM 862 O O . ASN A 1 104 ? -8.729 5.691 4.714 1.00 86.69 104 ASN A O 1
ATOM 866 N N . GLU A 1 105 ? -8.351 5.723 6.929 1.00 91.00 105 GLU A N 1
ATOM 867 C CA . GLU A 1 105 ? -7.580 6.980 6.948 1.00 91.00 105 GLU A CA 1
ATOM 868 C C . GLU A 1 105 ? -6.403 6.939 5.951 1.00 91.00 105 GLU A C 1
ATOM 870 O O . GLU A 1 105 ? -6.153 7.902 5.220 1.00 91.00 105 GLU A O 1
ATOM 875 N N . TYR A 1 106 ? -5.692 5.809 5.870 1.00 92.75 106 TYR A N 1
ATOM 876 C CA . TYR A 1 106 ? -4.616 5.632 4.895 1.00 92.75 106 TYR A CA 1
ATOM 877 C C . TYR A 1 106 ? -5.125 5.585 3.446 1.00 92.75 106 TYR A C 1
ATOM 879 O O . TYR A 1 106 ? -4.539 6.215 2.563 1.00 92.75 106 TYR A O 1
ATOM 887 N N . ILE A 1 107 ? -6.215 4.855 3.183 1.00 90.31 107 ILE A N 1
ATOM 888 C CA . ILE A 1 107 ? -6.835 4.776 1.850 1.00 90.31 107 ILE A CA 1
ATOM 889 C C . ILE A 1 107 ? -7.293 6.165 1.385 1.00 90.31 107 ILE A C 1
ATOM 891 O O . ILE A 1 107 ? -7.114 6.535 0.223 1.00 90.31 107 ILE A O 1
ATOM 895 N N . GLU A 1 108 ? -7.846 6.973 2.285 1.00 90.06 108 GLU A N 1
ATOM 896 C CA . GLU A 1 108 ? -8.224 8.349 1.973 1.00 90.06 108 GLU A CA 1
ATOM 897 C C . GLU A 1 108 ? -7.014 9.193 1.577 1.00 90.06 108 GLU A C 1
ATOM 899 O O . GLU A 1 108 ? -7.061 9.878 0.552 1.00 90.06 108 GLU A O 1
ATOM 904 N N . LEU A 1 109 ? -5.911 9.072 2.320 1.00 91.88 109 LEU A N 1
ATOM 905 C CA . LEU A 1 109 ? -4.663 9.768 2.024 1.00 91.88 109 LEU A CA 1
ATOM 906 C C . LEU A 1 109 ? -4.123 9.429 0.627 1.00 91.88 109 LEU A C 1
ATOM 908 O O . LEU A 1 109 ? -3.789 10.339 -0.137 1.00 91.88 109 LEU A O 1
ATOM 912 N N . ILE A 1 110 ? -4.024 8.144 0.270 1.00 90.56 110 ILE A N 1
ATOM 913 C CA . ILE A 1 110 ? -3.487 7.745 -1.045 1.00 90.56 110 ILE A CA 1
ATOM 914 C C . ILE A 1 110 ? -4.409 8.185 -2.186 1.00 90.56 110 ILE A C 1
ATOM 916 O O . ILE A 1 110 ? -3.920 8.576 -3.247 1.00 90.56 110 ILE A O 1
ATOM 920 N N . ILE A 1 111 ? -5.727 8.194 -1.974 1.00 87.88 111 ILE A N 1
ATOM 921 C CA . ILE A 1 111 ? -6.686 8.715 -2.951 1.00 87.88 111 ILE A CA 1
ATOM 922 C C . ILE A 1 111 ? -6.479 10.213 -3.163 1.00 87.88 111 ILE A C 1
ATOM 924 O O . ILE A 1 111 ? -6.431 10.671 -4.304 1.00 87.88 111 ILE A O 1
ATOM 928 N N . ASP A 1 112 ? -6.318 10.980 -2.090 1.00 86.69 112 ASP A N 1
ATOM 929 C CA . ASP A 1 11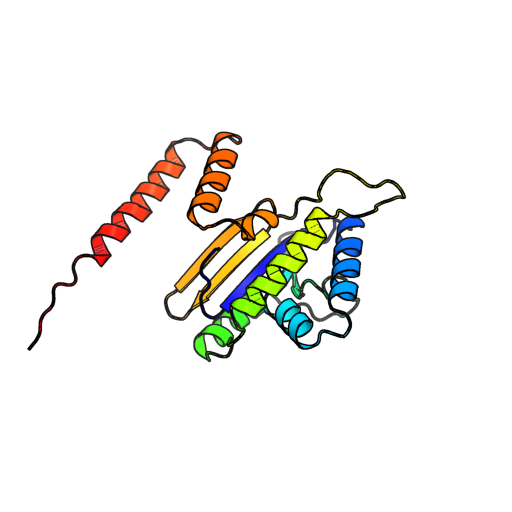2 ? -6.132 12.426 -2.184 1.00 86.69 112 ASP A CA 1
ATOM 930 C C . ASP A 1 112 ? -4.805 12.788 -2.866 1.00 86.69 112 ASP A C 1
ATOM 932 O O . ASP A 1 112 ? -4.753 13.735 -3.655 1.00 86.69 112 ASP A O 1
ATOM 936 N N . ILE A 1 113 ? -3.745 12.007 -2.631 1.00 86.12 113 ILE A N 1
ATOM 937 C CA . ILE A 1 113 ? -2.468 12.133 -3.352 1.00 86.12 113 ILE A CA 1
ATOM 938 C C . ILE A 1 113 ? -2.660 11.855 -4.849 1.00 86.12 113 ILE A C 1
ATOM 940 O O . ILE A 1 113 ? -2.166 12.616 -5.679 1.00 86.12 113 ILE A O 1
ATOM 944 N N . ASN A 1 114 ? -3.410 10.810 -5.209 1.00 79.38 114 ASN A N 1
ATOM 945 C CA . ASN A 1 114 ? -3.668 10.470 -6.611 1.00 79.38 114 ASN A CA 1
ATOM 946 C C . ASN A 1 114 ? -4.532 11.520 -7.331 1.00 79.38 114 ASN A C 1
ATOM 948 O O . ASN A 1 114 ? -4.257 11.843 -8.487 1.00 79.38 114 ASN A O 1
ATOM 952 N N . LYS A 1 115 ? -5.517 12.114 -6.641 1.00 77.06 115 LYS A N 1
ATOM 953 C CA . LYS A 1 115 ? -6.372 13.189 -7.180 1.00 77.06 115 LYS A CA 1
ATOM 954 C C . LYS A 1 115 ? -5.618 14.489 -7.446 1.00 77.06 115 LYS A C 1
ATOM 956 O O . LYS A 1 115 ? -5.922 15.181 -8.411 1.00 77.06 115 LYS A O 1
ATOM 961 N N . LYS A 1 116 ? -4.650 14.844 -6.593 1.00 70.56 116 LYS A N 1
ATOM 962 C CA . LYS A 1 116 ? -3.884 16.098 -6.722 1.00 70.56 116 LYS A CA 1
ATOM 963 C C . LYS A 1 116 ? -2.928 16.107 -7.925 1.00 70.56 116 LYS A C 1
ATOM 965 O O . LYS A 1 116 ? -2.466 17.183 -8.305 1.00 70.56 116 LYS A O 1
ATOM 970 N N . GLY A 1 117 ? -2.691 14.948 -8.549 1.00 59.06 117 GLY A N 1
ATOM 971 C CA . GLY A 1 117 ? -1.821 14.799 -9.713 1.00 59.06 117 GLY A CA 1
ATOM 972 C C . GLY A 1 117 ? -0.335 14.994 -9.388 1.00 59.06 117 GLY A C 1
ATOM 973 O O . GLY A 1 117 ? 0.045 15.425 -8.303 1.00 59.06 117 GLY A O 1
ATOM 974 N N . THR A 1 118 ? 0.521 14.656 -10.350 1.00 57.81 118 THR A N 1
ATOM 975 C CA . THR A 1 118 ? 1.987 14.795 -10.267 1.00 57.81 118 THR A CA 1
ATOM 976 C C . THR A 1 118 ? 2.446 15.922 -11.192 1.00 57.81 118 THR A C 1
ATOM 978 O O . THR A 1 118 ? 1.990 15.988 -12.336 1.00 57.81 118 THR A O 1
ATOM 981 N N . LYS A 1 119 ? 3.352 16.796 -10.751 1.00 55.66 119 LYS A N 1
ATOM 982 C CA . LYS A 1 119 ? 3.969 17.838 -11.581 1.00 55.66 119 LYS A CA 1
ATOM 983 C C . LYS A 1 119 ? 5.155 17.258 -12.362 1.00 55.66 119 LYS A C 1
ATOM 985 O O . LYS A 1 119 ? 6.311 17.543 -12.065 1.00 55.66 119 LYS A O 1
ATOM 990 N N . SER A 1 120 ? 4.896 16.519 -13.437 1.00 46.00 120 SER A N 1
ATOM 991 C CA . SER A 1 120 ? 5.976 16.159 -14.368 1.00 46.00 120 SER A CA 1
ATOM 992 C C . SER A 1 120 ? 6.274 17.306 -15.343 1.00 46.00 120 SER A C 1
ATOM 994 O O . SER A 1 120 ? 5.431 17.668 -16.156 1.00 46.00 120 SER A O 1
ATOM 996 N N . GLY A 1 121 ? 7.490 17.863 -15.277 1.00 47.38 121 GLY A N 1
ATOM 997 C CA . GLY A 1 121 ? 8.014 18.797 -16.287 1.00 47.38 121 GLY A CA 1
ATOM 998 C C . GLY A 1 121 ? 7.484 20.236 -16.218 1.00 47.38 121 GLY A C 1
ATOM 999 O O . GLY A 1 121 ? 7.370 20.890 -17.248 1.00 47.38 121 GLY A O 1
ATOM 1000 N N . GLY A 1 122 ? 7.117 20.743 -15.035 1.00 43.91 122 GLY A N 1
ATOM 1001 C CA . GLY A 1 122 ? 6.730 22.153 -14.850 1.00 43.91 122 GLY A CA 1
ATOM 1002 C C . GLY A 1 122 ? 5.312 22.528 -15.313 1.00 43.91 122 GLY A C 1
ATOM 1003 O O . GLY A 1 122 ? 4.825 23.598 -14.957 1.00 43.91 122 GLY A O 1
ATOM 1004 N N . LYS A 1 123 ? 4.600 21.639 -16.017 1.00 44.75 123 LYS A N 1
ATOM 1005 C CA . LYS A 1 123 ? 3.161 21.769 -16.294 1.00 44.75 123 LYS A CA 1
ATOM 1006 C C . LYS A 1 123 ? 2.368 20.905 -15.313 1.00 44.75 123 LYS A C 1
ATOM 1008 O O . LYS A 1 123 ? 2.659 19.724 -15.143 1.00 44.75 123 LYS A O 1
ATOM 1013 N N . LYS A 1 124 ? 1.340 21.478 -14.673 1.00 46.53 124 LYS A N 1
ATOM 1014 C CA . LYS A 1 124 ? 0.290 20.675 -14.028 1.00 46.53 124 LYS A CA 1
ATOM 1015 C C . LYS A 1 124 ? -0.403 19.895 -15.145 1.00 46.53 124 LYS A C 1
ATOM 1017 O O . LYS A 1 124 ? -1.155 20.493 -15.907 1.00 46.53 124 LYS A O 1
ATOM 1022 N N . SER A 1 125 ? -0.143 18.597 -15.278 1.00 47.44 125 SER A N 1
ATOM 1023 C CA . SER A 1 125 ? -1.033 17.760 -16.077 1.00 47.44 125 SER A CA 1
ATOM 1024 C C . SER A 1 125 ? -2.360 17.682 -15.326 1.00 47.44 125 SER A C 1
ATOM 1026 O O . SER A 1 125 ? -2.399 17.190 -14.200 1.00 47.44 125 SER A O 1
ATOM 1028 N N . SER A 1 126 ? -3.430 18.200 -15.923 1.00 45.56 126 SER A N 1
ATOM 1029 C CA . SER A 1 126 ? -4.806 18.033 -15.436 1.00 45.56 126 SER A CA 1
ATOM 1030 C C . SER A 1 126 ? -5.272 16.574 -15.487 1.00 45.56 126 SER A C 1
ATOM 1032 O O . SER A 1 126 ? -6.297 16.238 -14.903 1.00 45.56 126 SER A O 1
ATOM 1034 N N . GLU A 1 127 ? -4.521 15.696 -16.153 1.00 50.53 127 GLU A N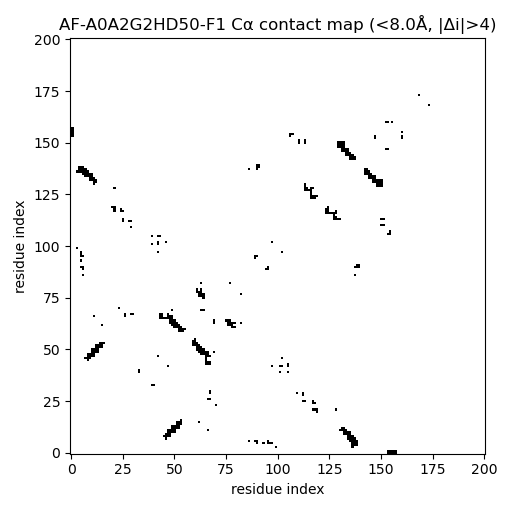 1
ATOM 1035 C CA . GLU A 1 127 ? -4.782 14.262 -16.167 1.00 50.53 127 GLU A CA 1
ATOM 1036 C C . GLU A 1 127 ? -4.363 13.614 -14.850 1.00 50.53 127 GLU A C 1
ATOM 1038 O O . GLU A 1 127 ? -3.175 13.457 -14.543 1.00 50.53 127 GLU A O 1
ATOM 1043 N N . ALA A 1 128 ? -5.380 13.223 -14.080 1.00 53.62 128 ALA A N 1
ATOM 1044 C CA . ALA A 1 128 ? -5.243 12.336 -12.940 1.00 53.62 128 ALA A CA 1
ATOM 1045 C C . ALA A 1 128 ? -4.448 11.094 -13.360 1.00 53.62 128 ALA A C 1
ATOM 1047 O O . ALA A 1 128 ? -4.758 10.432 -14.355 1.00 53.62 128 ALA A O 1
ATOM 1048 N N . VAL A 1 129 ? -3.394 10.776 -12.612 1.00 59.09 129 VAL A N 1
ATOM 1049 C CA . VAL A 1 129 ? -2.601 9.584 -12.897 1.00 59.09 129 VAL A CA 1
ATOM 1050 C C . VAL A 1 129 ? -3.397 8.384 -12.412 1.00 59.09 129 VAL A C 1
ATOM 1052 O O . VAL A 1 129 ? -3.351 8.064 -11.224 1.00 59.09 129 VAL A O 1
ATOM 1055 N N . ARG A 1 130 ? -4.106 7.731 -13.336 1.00 67.56 130 ARG A N 1
ATOM 1056 C CA . ARG A 1 130 ? -4.845 6.496 -13.066 1.00 67.56 130 ARG A CA 1
ATOM 1057 C C . ARG A 1 130 ? -3.875 5.457 -12.514 1.00 67.56 130 ARG A C 1
ATOM 1059 O O . ARG A 1 130 ? -2.896 5.090 -13.163 1.00 67.56 130 ARG A O 1
ATOM 1066 N N . THR A 1 131 ? -4.127 5.052 -11.280 1.00 78.69 131 THR A N 1
ATOM 1067 C CA . THR A 1 131 ? -3.416 3.965 -10.620 1.00 78.69 131 THR A CA 1
ATOM 1068 C C . THR A 1 131 ? -4.354 2.777 -10.593 1.00 78.69 131 THR A C 1
ATOM 1070 O O . THR A 1 131 ? -5.400 2.842 -9.948 1.00 78.69 131 THR A O 1
ATOM 1073 N N . SER A 1 132 ? -3.972 1.716 -11.294 1.00 85.31 132 SER A N 1
ATOM 1074 C CA . SER A 1 132 ? -4.640 0.427 -11.224 1.00 85.31 132 SER A CA 1
ATOM 1075 C C . SER A 1 132 ? -3.919 -0.503 -10.253 1.00 85.31 132 SER A C 1
ATOM 1077 O O . SER A 1 132 ? -2.738 -0.326 -9.939 1.00 85.31 132 SER A O 1
ATOM 1079 N N . GLY A 1 133 ? -4.639 -1.505 -9.772 1.00 90.81 133 GLY A N 1
ATOM 1080 C CA . GLY A 1 133 ? -4.118 -2.466 -8.821 1.00 90.81 133 GLY A CA 1
ATOM 1081 C C . GLY A 1 133 ? -5.184 -3.443 -8.361 1.00 90.81 133 GLY A C 1
ATOM 1082 O O . GLY A 1 133 ? -6.223 -3.616 -8.996 1.00 90.81 133 GLY A O 1
ATOM 1083 N N . MET A 1 134 ? -4.914 -4.099 -7.242 1.00 91.00 134 MET A N 1
ATOM 1084 C CA . MET A 1 134 ? -5.831 -5.036 -6.612 1.00 91.00 134 MET A CA 1
ATOM 1085 C C . MET A 1 134 ? -5.859 -4.807 -5.110 1.00 91.00 134 MET A C 1
ATOM 1087 O O . MET A 1 134 ? -4.820 -4.599 -4.490 1.00 91.00 134 MET A O 1
ATOM 1091 N N . ILE A 1 135 ? -7.044 -4.867 -4.517 1.00 89.44 135 ILE A N 1
ATOM 1092 C CA . ILE A 1 135 ? -7.203 -4.956 -3.071 1.00 89.44 135 ILE A CA 1
ATOM 1093 C C . ILE A 1 135 ? -7.559 -6.393 -2.694 1.00 89.44 135 ILE A C 1
ATOM 1095 O O . ILE A 1 135 ? -8.386 -7.025 -3.349 1.00 89.44 135 ILE A O 1
ATOM 1099 N N . ILE A 1 136 ? -6.912 -6.911 -1.658 1.00 87.69 136 ILE A N 1
ATOM 1100 C CA . ILE A 1 136 ? -7.138 -8.225 -1.067 1.00 87.69 136 ILE A CA 1
ATOM 1101 C C . ILE A 1 136 ? -7.557 -8.014 0.381 1.00 87.69 136 ILE A C 1
ATOM 1103 O O . ILE A 1 136 ? -6.963 -7.213 1.106 1.00 87.69 136 ILE A O 1
ATOM 1107 N N . SER A 1 137 ? -8.547 -8.783 0.806 1.00 85.88 137 SER A N 1
ATOM 1108 C CA . SER A 1 137 ? -8.940 -8.932 2.192 1.00 85.88 137 SER A CA 1
ATOM 1109 C C . SER A 1 137 ? -8.957 -10.416 2.548 1.00 85.88 137 SER A C 1
ATOM 1111 O O . SER A 1 137 ? -9.677 -11.196 1.929 1.00 85.88 137 SER A O 1
ATOM 1113 N N . ALA A 1 138 ? -8.114 -10.828 3.491 1.00 84.50 138 ALA A N 1
ATOM 1114 C CA . ALA A 1 138 ? -7.917 -12.226 3.854 1.00 84.50 138 ALA A CA 1
ATOM 1115 C C . ALA A 1 138 ? -8.258 -12.485 5.328 1.00 84.50 138 ALA A C 1
ATOM 1117 O O . ALA A 1 138 ? -8.076 -11.630 6.203 1.00 84.50 138 ALA A O 1
ATOM 1118 N N . SER A 1 139 ? -8.786 -13.679 5.595 1.00 83.56 139 SER A N 1
ATOM 1119 C CA . SER A 1 139 ? -9.123 -14.176 6.930 1.00 83.56 139 SER A CA 1
ATOM 1120 C C . SER A 1 139 ? -9.138 -15.703 6.960 1.00 83.56 139 SER A C 1
ATOM 1122 O O . SER A 1 139 ? -9.105 -16.357 5.918 1.00 83.56 139 SER A O 1
ATOM 1124 N N . LYS A 1 140 ? -9.303 -16.283 8.155 1.00 81.81 140 LYS A N 1
ATOM 1125 C CA . LYS A 1 140 ? -9.505 -17.731 8.335 1.00 81.81 140 LYS A CA 1
ATOM 1126 C C . LYS A 1 140 ? -10.746 -18.269 7.601 1.00 81.81 140 LYS A C 1
ATOM 1128 O O . LYS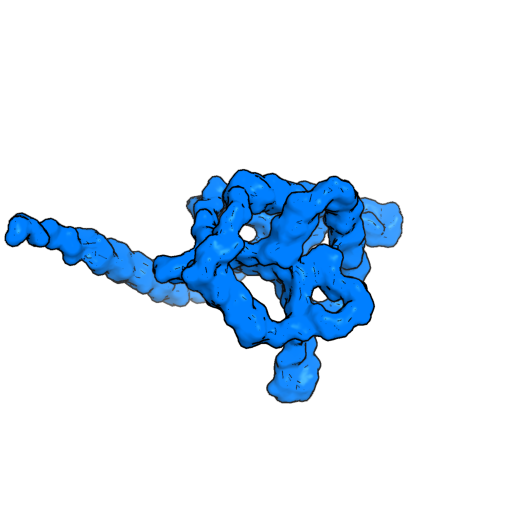 A 1 140 ? -10.845 -19.467 7.375 1.00 81.81 140 LYS A O 1
ATOM 1133 N N . LYS A 1 141 ? -11.689 -17.396 7.216 1.00 79.12 141 LYS A N 1
ATOM 1134 C CA . LYS A 1 141 ? -12.904 -17.757 6.463 1.00 79.12 141 LYS A CA 1
ATOM 1135 C C . LYS A 1 141 ? -12.701 -17.761 4.944 1.00 79.12 141 LYS A C 1
ATOM 1137 O O . LYS A 1 141 ? -13.594 -18.198 4.226 1.00 79.12 141 LYS A O 1
ATOM 1142 N N . GLY A 1 142 ? -11.570 -17.254 4.454 1.00 78.75 142 GLY A N 1
ATOM 1143 C CA . GLY A 1 142 ? -11.269 -17.154 3.029 1.00 78.75 142 GLY A CA 1
ATOM 1144 C C . GLY A 1 142 ? -10.692 -15.799 2.625 1.00 78.75 142 GLY A C 1
ATOM 1145 O O . GLY A 1 142 ? -10.350 -14.962 3.466 1.00 78.75 142 GLY A O 1
ATOM 1146 N N . ILE A 1 143 ? -10.589 -15.606 1.310 1.00 81.12 143 ILE A N 1
ATOM 1147 C CA . ILE A 1 143 ? -9.976 -14.439 0.671 1.00 81.12 143 ILE A CA 1
ATOM 1148 C C . ILE A 1 143 ? -11.011 -13.763 -0.229 1.00 81.12 143 ILE A C 1
ATOM 1150 O O . ILE A 1 143 ? -11.642 -14.410 -1.063 1.00 81.12 143 ILE A O 1
ATOM 1154 N N . LEU A 1 144 ? -11.156 -12.452 -0.075 1.00 81.81 144 LEU A N 1
ATOM 1155 C CA . LEU A 1 144 ? -11.889 -11.567 -0.970 1.00 81.81 144 LEU A CA 1
ATOM 1156 C C . LEU A 1 144 ? -10.882 -10.703 -1.723 1.00 81.81 144 LEU A C 1
ATOM 1158 O O . LEU A 1 144 ? -9.899 -10.244 -1.142 1.00 81.81 144 LEU A O 1
ATOM 1162 N N . TYR A 1 145 ? -11.119 -10.458 -3.005 1.00 84.25 145 TYR A N 1
ATOM 1163 C CA . TYR A 1 145 ? -10.258 -9.591 -3.798 1.00 84.25 145 TYR A CA 1
ATOM 1164 C C . TYR A 1 145 ? -11.060 -8.808 -4.831 1.00 84.25 145 TYR A C 1
ATOM 1166 O O . TYR A 1 145 ? -12.140 -9.224 -5.253 1.00 84.25 145 TYR A O 1
ATOM 1174 N N . ALA A 1 146 ? -10.519 -7.663 -5.229 1.00 82.81 146 ALA A N 1
ATOM 1175 C CA . ALA A 1 146 ? -11.098 -6.810 -6.250 1.00 82.81 146 ALA A CA 1
ATOM 1176 C C . ALA A 1 146 ? -9.996 -6.056 -7.001 1.00 82.81 146 ALA A C 1
ATOM 1178 O O . ALA A 1 146 ? -9.142 -5.421 -6.381 1.00 82.81 146 ALA A O 1
ATOM 1179 N N . ALA A 1 147 ? -10.013 -6.123 -8.333 1.00 86.69 147 ALA A N 1
ATOM 1180 C CA . ALA A 1 147 ? -9.143 -5.315 -9.181 1.00 86.69 147 ALA A CA 1
ATOM 1181 C C . ALA A 1 147 ? -9.757 -3.925 -9.379 1.00 86.69 147 ALA A C 1
ATOM 1183 O O . ALA A 1 147 ? -10.953 -3.818 -9.629 1.00 86.69 147 ALA A O 1
ATOM 1184 N N . PHE A 1 148 ? -8.948 -2.876 -9.292 1.00 86.44 148 PHE A N 1
ATOM 1185 C CA . PHE A 1 148 ? -9.366 -1.504 -9.549 1.00 86.44 148 PHE A CA 1
ATOM 1186 C C . PHE A 1 148 ? -8.531 -0.911 -10.682 1.00 86.44 148 PHE A C 1
ATOM 1188 O O . PHE A 1 148 ? -7.322 -1.126 -10.759 1.00 86.44 148 PHE A O 1
ATOM 1195 N N . ASN A 1 149 ? -9.175 -0.142 -11.555 1.00 82.94 149 ASN A N 1
ATOM 1196 C CA . ASN A 1 149 ? -8.507 0.574 -12.650 1.00 82.94 149 ASN A CA 1
ATOM 1197 C C . ASN A 1 149 ? -8.132 2.008 -12.256 1.00 82.94 149 ASN A C 1
ATOM 1199 O O . ASN A 1 149 ? -7.309 2.657 -12.904 1.00 82.94 149 ASN A O 1
ATOM 1203 N N . ASP A 1 150 ? -8.735 2.487 -11.173 1.00 82.94 150 ASP A N 1
ATOM 1204 C CA . ASP A 1 150 ? -8.462 3.769 -10.555 1.00 82.94 150 ASP A CA 1
ATOM 1205 C C . ASP A 1 150 ? -8.561 3.604 -9.036 1.00 82.94 150 ASP A C 1
ATOM 1207 O O . ASP A 1 150 ? -9.572 3.133 -8.519 1.00 82.94 150 ASP A O 1
ATOM 1211 N N . ILE A 1 151 ? -7.520 3.995 -8.306 1.00 84.50 151 ILE A N 1
ATOM 1212 C CA . ILE A 1 151 ? -7.458 3.883 -6.845 1.00 84.50 151 ILE A CA 1
ATOM 1213 C C . ILE A 1 151 ? -8.598 4.624 -6.129 1.00 84.50 151 ILE A C 1
ATOM 1215 O O . ILE A 1 151 ? -8.948 4.284 -5.001 1.00 84.50 151 ILE A O 1
ATOM 1219 N N . THR A 1 152 ? -9.227 5.611 -6.777 1.00 83.19 152 THR A N 1
ATOM 1220 C CA . THR A 1 152 ? -10.426 6.286 -6.259 1.00 83.19 152 THR A CA 1
ATOM 1221 C C . THR A 1 152 ? -11.617 5.337 -6.103 1.00 83.19 152 THR A C 1
ATOM 1223 O O . THR A 1 152 ? -12.466 5.581 -5.243 1.00 83.19 152 THR A O 1
ATOM 1226 N N . GLN A 1 153 ? -11.647 4.220 -6.842 1.00 81.75 153 GLN A N 1
ATOM 1227 C CA . GLN A 1 153 ? -12.662 3.172 -6.720 1.00 81.75 153 GLN A CA 1
ATOM 1228 C C . GLN A 1 153 ? -12.653 2.511 -5.331 1.00 81.75 153 GLN A C 1
ATOM 1230 O O . GLN A 1 153 ? -13.681 1.998 -4.900 1.00 81.75 153 GLN A O 1
ATOM 1235 N N . LEU A 1 154 ? -11.546 2.585 -4.577 1.00 81.44 154 LEU A N 1
ATOM 1236 C CA . LEU A 1 154 ? -11.470 2.056 -3.207 1.00 81.44 154 LEU A CA 1
ATOM 1237 C C . LEU A 1 154 ? -12.349 2.826 -2.200 1.00 81.44 154 LEU A C 1
ATOM 1239 O O . LEU A 1 154 ? -12.639 2.308 -1.122 1.00 81.44 154 LEU A O 1
ATOM 1243 N N . LYS A 1 155 ? -12.794 4.050 -2.536 1.00 77.50 155 LYS A N 1
ATOM 1244 C CA . LYS A 1 155 ? -13.770 4.815 -1.733 1.00 77.50 155 LYS A CA 1
ATOM 1245 C C . LYS A 1 155 ? -15.216 4.366 -1.960 1.00 77.50 155 LYS A C 1
ATOM 1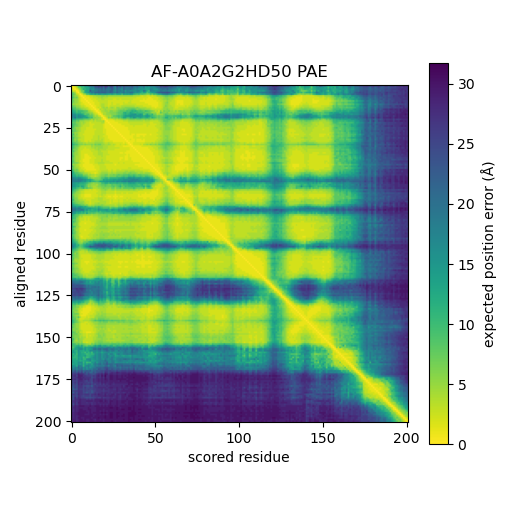247 O O . LYS A 1 155 ? -16.068 4.664 -1.123 1.00 77.50 155 LYS A O 1
ATOM 1252 N N . LEU A 1 156 ? -15.499 3.671 -3.062 1.00 67.81 156 LEU A N 1
ATOM 1253 C CA . LEU A 1 156 ? -16.857 3.274 -3.420 1.00 67.81 156 LEU A CA 1
ATOM 1254 C C . LEU A 1 156 ? -17.416 2.263 -2.412 1.00 67.81 156 LEU A C 1
ATOM 1256 O O . LEU A 1 156 ? -16.700 1.436 -1.835 1.00 67.81 156 LEU A O 1
ATOM 1260 N N . GLN A 1 157 ? -18.726 2.314 -2.180 1.00 62.59 157 GLN A N 1
ATOM 1261 C CA . GLN A 1 157 ? -19.406 1.201 -1.532 1.00 62.59 157 GLN A CA 1
ATOM 1262 C C . GLN A 1 157 ? -19.357 -0.030 -2.445 1.00 62.59 157 GLN A C 1
ATOM 1264 O O . GLN A 1 157 ? -19.299 0.091 -3.665 1.00 62.59 157 GLN A O 1
ATOM 1269 N N . HIS A 1 158 ? -19.423 -1.233 -1.868 1.00 54.78 158 HIS A N 1
ATOM 1270 C CA . HIS A 1 158 ? -19.314 -2.484 -2.629 1.00 54.78 158 HIS A CA 1
ATOM 1271 C C . HIS A 1 158 ? -20.269 -2.548 -3.840 1.00 54.78 158 HIS A C 1
ATOM 1273 O O . HIS A 1 158 ? -19.887 -3.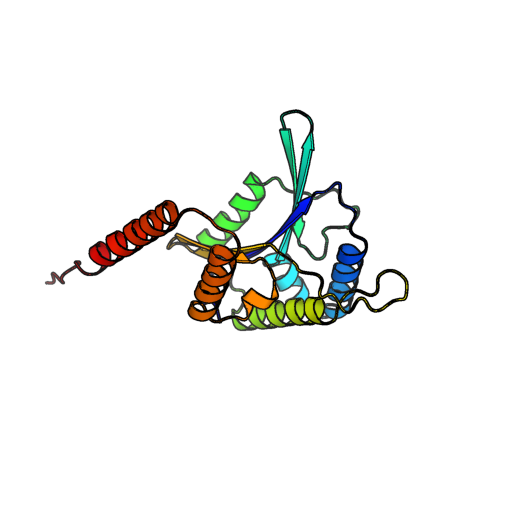015 -4.909 1.00 54.78 158 HIS A O 1
ATOM 1279 N N . LYS A 1 159 ? -21.495 -2.021 -3.702 1.00 50.03 159 LYS A N 1
ATOM 1280 C CA . LYS A 1 159 ? -22.478 -1.950 -4.793 1.00 50.03 159 LYS A CA 1
ATOM 1281 C C . LYS A 1 159 ? -22.035 -1.013 -5.924 1.00 50.03 159 LYS A C 1
ATOM 1283 O O . LYS A 1 159 ? -22.088 -1.404 -7.084 1.00 50.03 159 LYS A O 1
ATOM 1288 N N . GLU A 1 160 ? -21.566 0.180 -5.576 1.00 59.22 160 GLU A N 1
ATOM 1289 C CA . GLU A 1 160 ? -21.089 1.193 -6.526 1.00 59.22 160 GLU A CA 1
ATOM 1290 C C . GLU A 1 160 ? -19.819 0.723 -7.248 1.00 59.22 160 GLU A C 1
ATOM 1292 O O . GLU A 1 160 ? -19.667 0.938 -8.445 1.00 59.22 160 GLU A O 1
ATOM 1297 N N . PHE A 1 161 ? -18.944 0.006 -6.540 1.00 59.72 161 PHE A N 1
ATOM 1298 C CA . PHE A 1 161 ? -17.760 -0.626 -7.114 1.00 59.72 161 PHE A CA 1
ATOM 1299 C C . PHE A 1 161 ? -18.125 -1.707 -8.144 1.00 59.72 161 PHE A C 1
ATOM 1301 O O . PHE A 1 161 ? -17.593 -1.738 -9.252 1.00 59.72 161 PHE A O 1
ATOM 1308 N N . LEU A 1 162 ? -19.075 -2.592 -7.819 1.00 58.78 162 LEU A N 1
ATOM 1309 C CA . LEU A 1 162 ? -19.556 -3.591 -8.778 1.00 58.78 162 LEU A CA 1
ATOM 1310 C C . LEU A 1 162 ? -20.236 -2.940 -9.990 1.00 58.78 162 LEU A C 1
ATOM 1312 O O . LEU A 1 162 ? -20.124 -3.452 -11.103 1.00 58.78 162 LEU A O 1
ATOM 1316 N N . GLU A 1 163 ? -20.937 -1.824 -9.798 1.00 61.84 163 GLU A N 1
ATOM 1317 C CA . GLU A 1 163 ? -21.543 -1.055 -10.887 1.00 61.84 163 GLU A CA 1
ATOM 1318 C C . GLU A 1 163 ? -20.493 -0.368 -11.770 1.00 61.84 163 GLU A C 1
ATOM 1320 O O . GLU A 1 163 ? -20.619 -0.437 -12.993 1.00 61.84 163 GLU A O 1
ATOM 1325 N N . SER A 1 164 ? -19.420 0.194 -11.202 1.00 59.22 164 SER A N 1
ATOM 1326 C CA . SER A 1 164 ? -18.331 0.787 -11.989 1.00 59.22 164 SER A CA 1
ATOM 1327 C C . SER A 1 164 ? -17.582 -0.265 -12.808 1.00 59.22 164 SER A C 1
ATOM 1329 O O . SER A 1 164 ? -17.346 -0.059 -13.997 1.00 59.22 164 SER A O 1
ATOM 1331 N N . VAL A 1 165 ? -17.299 -1.436 -12.221 1.00 59.81 165 VAL A N 1
ATOM 1332 C CA . VAL A 1 165 ? -16.698 -2.571 -12.948 1.00 59.81 165 VAL A CA 1
ATOM 1333 C C . VAL A 1 165 ? -17.614 -3.036 -14.087 1.00 59.81 165 VAL A C 1
ATOM 1335 O O . VAL A 1 165 ? -17.138 -3.304 -15.191 1.00 59.81 165 VAL A O 1
ATOM 1338 N N . ARG A 1 166 ? -18.938 -3.091 -13.865 1.00 58.72 166 ARG A N 1
ATOM 1339 C CA . ARG A 1 166 ? -19.936 -3.427 -14.903 1.00 58.72 166 ARG A CA 1
ATOM 1340 C C . ARG A 1 166 ? -19.989 -2.403 -16.035 1.00 58.72 166 ARG A C 1
ATOM 1342 O O . ARG A 1 166 ? -20.164 -2.789 -17.185 1.00 58.72 166 ARG A O 1
ATOM 1349 N N . GLN A 1 167 ? -19.899 -1.111 -15.736 1.00 59.12 167 GLN A N 1
ATOM 1350 C CA . GLN A 1 167 ? -19.924 -0.071 -16.768 1.00 59.12 167 GLN A CA 1
ATOM 1351 C C . GLN A 1 167 ? -18.652 -0.099 -17.626 1.00 59.12 167 GLN A C 1
ATOM 1353 O O . GLN A 1 167 ? -18.739 0.005 -18.851 1.00 59.12 167 GLN A O 1
ATOM 1358 N N . GLU A 1 168 ? -17.487 -0.325 -17.014 1.00 58.50 168 GLU A N 1
ATOM 1359 C CA . GLU A 1 168 ? -16.219 -0.459 -17.742 1.00 58.50 168 GLU A CA 1
ATOM 1360 C C . GLU A 1 168 ? -16.202 -1.720 -18.623 1.00 58.50 168 GLU A C 1
ATOM 1362 O O . GLU A 1 168 ? -15.830 -1.640 -19.791 1.00 58.50 168 GLU A O 1
ATOM 1367 N N . SER A 1 169 ? -16.707 -2.856 -18.129 1.00 52.62 169 SER A N 1
ATOM 1368 C CA . SER A 1 169 ? -16.812 -4.107 -18.910 1.00 52.62 169 SER A CA 1
ATOM 1369 C C . SER A 1 169 ? -17.884 -4.083 -20.008 1.00 52.62 169 SER A C 1
ATOM 1371 O O . SER A 1 169 ? -17.777 -4.813 -20.984 1.00 52.62 169 SER A O 1
ATOM 1373 N N . LYS A 1 170 ? -18.895 -3.211 -19.915 1.00 48.66 170 LYS A N 1
ATOM 1374 C CA . LYS A 1 170 ? -19.799 -2.921 -21.045 1.00 48.66 170 LYS A CA 1
ATOM 1375 C C . LYS A 1 170 ? -19.160 -2.018 -22.103 1.00 48.66 170 LYS A C 1
ATOM 1377 O O . LYS A 1 170 ? -19.560 -2.070 -23.260 1.00 48.66 170 LYS A O 1
ATOM 1382 N N . SER A 1 171 ? -18.194 -1.190 -21.705 1.00 45.81 171 SER A N 1
ATOM 1383 C CA . SER A 1 171 ? -17.479 -0.265 -22.597 1.00 45.81 171 SER A CA 1
ATOM 1384 C C . SER A 1 171 ? -16.296 -0.940 -23.305 1.00 45.81 171 SER A C 1
ATOM 1386 O O . SER A 1 171 ? -15.913 -0.536 -24.399 1.00 45.81 171 SER A O 1
ATOM 1388 N N . VAL A 1 172 ? -15.744 -1.994 -22.699 1.00 45.06 172 VAL A N 1
ATOM 1389 C CA . VAL A 1 172 ? -14.738 -2.895 -23.269 1.00 45.06 172 VAL A CA 1
ATOM 1390 C C . VAL A 1 172 ? -15.431 -4.232 -23.517 1.00 45.06 172 VAL A C 1
ATOM 1392 O O . VAL A 1 172 ? -15.460 -5.066 -22.625 1.00 45.06 172 VAL A O 1
ATOM 1395 N N . MET A 1 173 ? -16.058 -4.413 -24.683 1.00 37.88 173 MET A N 1
ATOM 1396 C CA . MET A 1 173 ? -16.802 -5.633 -25.038 1.00 37.88 173 MET A CA 1
ATOM 1397 C C . MET A 1 173 ? -16.028 -6.915 -24.654 1.00 37.88 173 MET A C 1
ATOM 1399 O O . MET A 1 173 ? -15.068 -7.295 -25.323 1.00 37.88 173 MET A O 1
ATOM 1403 N N . VAL A 1 174 ? -16.475 -7.592 -23.594 1.00 42.62 174 VAL A N 1
ATOM 1404 C CA . VAL A 1 174 ? -16.234 -9.020 -23.344 1.00 42.62 174 VAL A CA 1
ATOM 1405 C C . VAL A 1 174 ? -17.551 -9.735 -23.664 1.00 42.62 174 VAL A C 1
ATOM 1407 O O . VAL A 1 174 ? -18.607 -9.218 -23.281 1.00 42.62 174 VAL A O 1
ATOM 1410 N N . PRO A 1 175 ? -17.539 -10.871 -24.385 1.00 46.59 175 PRO A N 1
ATOM 1411 C CA . PRO A 1 175 ? -18.758 -11.565 -24.776 1.00 46.59 175 PRO A CA 1
ATOM 1412 C C . PRO A 1 175 ? -19.652 -11.874 -23.571 1.00 46.59 175 PRO A C 1
ATOM 1414 O O . PRO A 1 175 ? -19.199 -12.325 -22.520 1.00 46.59 175 PRO A O 1
ATOM 1417 N N . GLU A 1 176 ? -20.952 -11.653 -23.741 1.00 49.75 176 GLU A N 1
ATOM 1418 C CA . GLU A 1 176 ? -21.999 -11.813 -22.723 1.00 49.75 176 GLU A CA 1
ATOM 1419 C C . GLU A 1 176 ? -22.049 -13.233 -22.102 1.00 49.75 176 GLU A C 1
ATOM 1421 O O . GLU A 1 176 ? -22.673 -13.448 -21.059 1.00 49.75 176 GLU A O 1
ATOM 1426 N N . SER A 1 177 ? -21.368 -14.209 -22.714 1.00 48.47 177 SER A N 1
ATOM 1427 C CA . SER A 1 177 ? -21.229 -15.595 -22.256 1.00 48.47 177 SER A CA 1
ATOM 1428 C C . SER A 1 177 ? -20.509 -15.719 -20.912 1.00 48.47 177 SER A C 1
ATOM 1430 O O . SER A 1 177 ? -21.004 -16.408 -20.018 1.00 48.47 177 SER A O 1
ATOM 1432 N N . ASP A 1 178 ? -19.403 -15.000 -20.726 1.00 54.00 178 ASP A N 1
ATOM 1433 C CA . ASP A 1 178 ? -18.478 -15.239 -19.607 1.00 54.00 178 ASP A CA 1
ATOM 1434 C C . ASP A 1 178 ? -19.022 -14.627 -18.304 1.00 54.00 178 ASP A C 1
ATOM 1436 O O . ASP A 1 178 ? -18.869 -15.155 -17.198 1.00 54.00 178 ASP A O 1
ATOM 1440 N N . TYR A 1 179 ? -19.778 -13.534 -18.436 1.00 50.84 179 TYR A N 1
ATOM 1441 C CA . TYR A 1 179 ? -20.481 -12.894 -17.327 1.00 50.84 179 TYR A CA 1
ATOM 1442 C C . TYR A 1 179 ? -21.654 -13.739 -16.807 1.00 50.84 179 TYR A C 1
ATOM 1444 O O . TYR A 1 179 ? -21.895 -13.828 -15.596 1.00 50.84 179 TYR A O 1
ATOM 1452 N N . ASN A 1 180 ? -22.378 -14.398 -17.714 1.00 54.22 180 ASN A N 1
ATOM 1453 C CA . ASN A 1 180 ? -23.485 -15.279 -17.355 1.00 54.22 180 ASN A CA 1
ATOM 1454 C C . ASN A 1 180 ? -23.005 -16.531 -16.607 1.00 54.22 180 ASN A C 1
ATOM 1456 O O . ASN A 1 180 ? -23.712 -17.031 -15.728 1.00 54.22 180 ASN A O 1
ATOM 1460 N N . GLU A 1 181 ? -21.793 -17.003 -16.890 1.00 56.84 181 GLU A N 1
ATOM 1461 C CA . GLU A 1 181 ? -21.166 -18.110 -16.170 1.00 56.84 181 GLU A CA 1
ATOM 1462 C C . GLU A 1 181 ? -20.770 -17.719 -14.734 1.00 56.84 181 GLU A C 1
ATOM 1464 O O . GLU A 1 181 ? -21.129 -18.415 -13.778 1.00 56.84 181 GLU A O 1
ATOM 1469 N N . TYR A 1 182 ? -20.182 -16.532 -14.537 1.00 48.62 182 TYR A N 1
ATOM 1470 C CA . TYR A 1 182 ? -19.878 -15.995 -13.201 1.00 48.62 182 TYR A CA 1
ATOM 1471 C C . TYR A 1 182 ? -21.145 -15.761 -12.347 1.00 48.62 182 TYR A C 1
ATOM 1473 O O . TYR A 1 182 ? -21.188 -16.049 -11.143 1.00 48.62 182 TYR A O 1
ATOM 1481 N N . LEU A 1 183 ? -22.236 -15.287 -12.962 1.00 48.75 183 LEU A N 1
ATOM 1482 C CA . LEU A 1 183 ? -23.526 -15.133 -12.280 1.00 48.75 183 LEU A CA 1
ATOM 1483 C C . LEU A 1 183 ? -24.180 -16.474 -11.922 1.00 48.75 183 LEU A C 1
ATOM 1485 O O . LEU A 1 183 ? -24.830 -16.576 -10.877 1.00 48.75 183 LEU A O 1
ATOM 1489 N N . LYS A 1 184 ? -24.007 -17.515 -12.745 1.00 56.84 184 LYS A N 1
ATOM 1490 C CA . LYS A 1 184 ? -24.443 -18.877 -12.401 1.00 56.84 184 LYS A CA 1
ATOM 1491 C C . LYS A 1 184 ? -23.650 -19.416 -11.212 1.00 56.84 184 LYS A C 1
ATOM 1493 O O . LYS A 1 184 ? -24.259 -19.945 -10.282 1.00 56.84 184 LYS A O 1
ATOM 1498 N N . PHE A 1 185 ? -22.336 -19.200 -11.170 1.00 47.62 185 PHE A N 1
ATOM 1499 C CA . PHE A 1 185 ? -21.489 -19.631 -10.054 1.00 47.62 185 PHE A CA 1
ATOM 1500 C C . PHE A 1 185 ? -21.900 -18.975 -8.720 1.00 47.62 185 PHE A C 1
ATOM 1502 O O . PHE A 1 185 ? -22.096 -19.646 -7.705 1.00 47.62 185 PHE A O 1
ATOM 1509 N N . THR A 1 186 ? -22.151 -17.663 -8.730 1.00 44.22 186 THR A N 1
ATOM 1510 C CA . THR A 1 186 ? -22.542 -16.905 -7.524 1.00 44.22 186 THR A CA 1
ATOM 1511 C C . THR A 1 186 ? -23.985 -17.162 -7.065 1.00 44.22 186 THR A C 1
ATOM 1513 O O . THR A 1 186 ? -24.259 -17.160 -5.862 1.00 44.22 186 THR A O 1
ATOM 1516 N N . LYS A 1 187 ? -24.923 -17.444 -7.984 1.00 50.22 187 LYS A N 1
ATOM 1517 C CA . LYS A 1 187 ? -26.304 -17.840 -7.638 1.00 50.22 187 LYS A CA 1
ATOM 1518 C C . LYS A 1 187 ? -26.396 -19.262 -7.087 1.00 50.22 187 LYS A C 1
ATOM 1520 O O . LYS A 1 187 ? -27.219 -19.509 -6.206 1.00 50.22 187 LYS A O 1
ATOM 1525 N N . THR A 1 188 ? -25.557 -20.177 -7.571 1.00 46.91 188 THR A N 1
ATOM 1526 C CA . THR A 1 188 ? -25.544 -21.572 -7.102 1.00 46.91 188 THR A CA 1
ATOM 1527 C C . THR A 1 188 ? -25.027 -21.650 -5.663 1.00 46.91 188 THR A C 1
ATOM 1529 O O . THR A 1 188 ? -25.656 -22.291 -4.826 1.00 46.91 188 THR A O 1
ATOM 1532 N N . ASN A 1 189 ? -24.002 -20.862 -5.319 1.00 45.19 189 ASN A N 1
ATOM 1533 C CA . ASN A 1 189 ? -23.452 -20.821 -3.958 1.00 45.19 189 ASN A CA 1
ATOM 1534 C C . ASN A 1 189 ? -24.315 -20.065 -2.931 1.00 45.19 189 ASN A C 1
ATOM 1536 O O . ASN A 1 189 ? -24.212 -20.338 -1.737 1.00 45.19 189 ASN A O 1
ATOM 1540 N N . LYS A 1 190 ? -25.228 -19.175 -3.352 1.00 43.34 190 LYS A N 1
ATOM 1541 C CA . LYS A 1 190 ? -26.225 -18.585 -2.434 1.00 43.34 190 LYS A CA 1
ATOM 1542 C C . LYS A 1 190 ? -27.300 -19.581 -1.988 1.00 43.34 190 LYS A C 1
ATOM 1544 O O . LYS A 1 190 ? -27.840 -19.413 -0.900 1.00 43.34 190 LYS A O 1
ATOM 1549 N N . LYS A 1 191 ? -27.610 -20.614 -2.783 1.00 39.72 191 LYS A N 1
ATOM 1550 C CA . LYS A 1 191 ? -28.618 -21.627 -2.414 1.00 39.72 191 LYS A CA 1
ATOM 1551 C C . LYS A 1 191 ? -28.098 -22.662 -1.413 1.00 39.72 191 LYS A C 1
ATOM 1553 O O . LYS A 1 191 ? -28.898 -23.216 -0.664 1.00 39.72 191 LYS A O 1
ATOM 1558 N N . THR A 1 192 ? -26.789 -22.896 -1.356 1.00 35.56 192 THR A N 1
ATOM 1559 C CA . THR A 1 192 ? -26.194 -23.900 -0.459 1.00 35.56 192 THR A CA 1
ATOM 1560 C C . THR A 1 192 ? -26.064 -23.403 0.986 1.00 35.56 192 THR A C 1
ATOM 1562 O O . THR A 1 192 ? -26.093 -24.205 1.912 1.00 35.56 192 THR A O 1
ATOM 1565 N N . VAL A 1 193 ? -26.001 -22.085 1.212 1.00 36.75 193 VAL A N 1
ATOM 1566 C CA . VAL A 1 193 ? -25.800 -21.502 2.557 1.00 36.75 193 VAL A CA 1
ATOM 1567 C C . VAL A 1 193 ? -27.115 -21.328 3.342 1.00 36.75 193 VAL A C 1
ATOM 1569 O O . VAL A 1 193 ? -27.093 -21.206 4.560 1.00 36.75 193 VAL A O 1
ATOM 1572 N N . THR A 1 194 ? -28.286 -21.389 2.695 1.00 35.09 194 THR A N 1
ATOM 1573 C CA . THR A 1 194 ? -29.596 -21.219 3.372 1.00 35.09 194 THR A CA 1
ATOM 1574 C C . THR A 1 194 ? -30.248 -22.534 3.827 1.00 35.09 194 THR A C 1
ATOM 1576 O O . THR A 1 194 ? -31.401 -22.535 4.254 1.00 35.09 194 THR A O 1
ATOM 1579 N N . LYS A 1 195 ? -29.545 -23.673 3.754 1.00 33.62 195 LYS A N 1
ATOM 1580 C CA . LYS A 1 195 ? -30.071 -24.985 4.173 1.00 33.62 195 LYS A CA 1
ATOM 1581 C C . LYS A 1 195 ? -29.168 -25.676 5.203 1.00 33.62 195 LYS A C 1
ATOM 1583 O O . LYS A 1 195 ? -28.790 -26.825 5.036 1.00 33.62 195 LYS A O 1
ATOM 1588 N N . VAL A 1 196 ? -28.887 -24.999 6.313 1.00 32.34 196 VAL A N 1
ATOM 1589 C CA . VAL A 1 196 ? -28.602 -25.690 7.580 1.00 32.34 196 VAL A CA 1
ATOM 1590 C C . VAL A 1 196 ? -29.777 -25.388 8.500 1.00 32.34 196 VAL A C 1
ATOM 1592 O O . VAL A 1 196 ? -29.821 -24.364 9.175 1.00 32.34 196 VAL A O 1
ATOM 1595 N N . LYS A 1 197 ? -30.804 -26.242 8.419 1.00 33.62 197 LYS A N 1
ATOM 1596 C CA . LYS A 1 197 ? -31.884 -26.268 9.405 1.00 33.62 197 LYS A CA 1
ATOM 1597 C C . LYS A 1 197 ? -31.283 -26.734 10.729 1.00 33.62 197 LYS A C 1
ATOM 1599 O O . LYS A 1 197 ? -30.562 -27.725 10.768 1.00 33.62 197 LYS A O 1
ATOM 1604 N N . SER A 1 198 ? -31.622 -25.993 11.772 1.00 42.72 198 SER A N 1
ATOM 1605 C CA . SER A 1 198 ? -31.482 -26.333 13.181 1.00 42.72 198 SER A CA 1
ATOM 1606 C C . SER A 1 198 ? -31.779 -27.807 13.459 1.00 42.72 198 SER A C 1
ATOM 1608 O O . SER A 1 198 ? -32.878 -28.275 13.148 1.00 42.72 198 SER A O 1
ATOM 1610 N N . ILE A 1 199 ? -30.845 -28.492 14.112 1.00 31.27 199 ILE A N 1
ATOM 1611 C CA . ILE A 1 199 ? -31.150 -29.657 14.939 1.00 31.27 199 ILE A CA 1
ATOM 1612 C C . ILE A 1 199 ? -30.406 -29.467 16.267 1.00 31.27 199 ILE A C 1
ATOM 1614 O O . ILE A 1 199 ? -29.182 -29.522 16.330 1.00 31.27 199 ILE A O 1
ATOM 1618 N N . SER A 1 200 ? -31.187 -29.175 17.299 1.00 32.56 200 SER A N 1
ATOM 1619 C CA . SER A 1 200 ? -30.935 -29.436 18.721 1.00 32.56 200 SER A CA 1
ATOM 1620 C C . SER A 1 200 ? -32.263 -30.008 19.247 1.00 32.56 200 SER A C 1
ATOM 1622 O O . SER A 1 200 ? -33.303 -29.663 18.665 1.00 32.56 200 SER A O 1
ATOM 1624 N N . PRO A 1 201 ? -32.297 -30.861 20.281 1.00 35.50 201 PRO A N 1
ATOM 1625 C CA . PRO A 1 201 ? -31.321 -31.037 21.362 1.00 35.50 201 PRO A CA 1
ATOM 1626 C C . PRO A 1 201 ? -30.322 -32.174 21.140 1.00 35.50 201 PRO A C 1
ATOM 1628 O O . PRO A 1 201 ? -30.717 -33.208 20.557 1.00 35.50 201 PRO A O 1
#

Secondary structure (DSSP, 8-state):
-----SEEEEEEEEETT---HHHHHHHHHHHHHTTT-HHHHHHHHHHEEEEEEEEETTEEEEEEEEGGGTTSS----B-HHHHHHHHHHHHHTT-----HHHHHHHHHHHHHHHHH---GGGS---S-----EEEEEEETTEEEEEEESSGGGGGS-HHHHHHHHHHHHHHTT--HHHHHHHHHHHHHHHHHTT-------

Solvent-accessible surface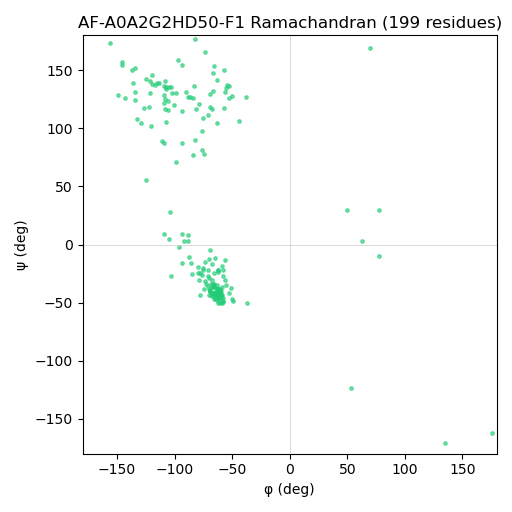 area (backbone atoms only — not comparable to full-atom values): 11559 Å² total; per-residue (Å²): 89,63,86,73,51,60,36,54,38,38,38,35,70,43,52,62,84,63,79,52,66,56,56,53,47,50,38,50,53,50,51,59,75,36,59,94,34,65,67,60,44,51,50,45,54,68,29,31,31,28,38,27,40,40,83,53,89,97,42,79,48,61,43,36,33,34,40,82,53,60,82,52,89,69,82,82,55,43,48,70,68,57,53,53,47,54,54,50,51,34,40,75,68,63,68,41,75,71,53,65,68,59,52,47,56,50,54,52,51,56,34,53,56,39,66,70,35,53,72,66,86,89,43,78,49,86,65,56,62,72,42,45,33,36,41,37,25,31,40,91,91,49,75,47,75,48,78,38,71,35,58,63,52,67,68,32,36,61,68,55,39,54,48,50,56,50,54,51,46,66,74,50,82,60,69,74,65,62,58,53,51,54,52,49,56,57,56,56,57,58,61,65,72,78,67,76,76,89,83,78,136

Foldseek 3Di:
DDDFALAKAWEFEEAPVPPDPQLVQLLVVVCVVCVVVVLLVVLQQRHYKYWYWDDDPPDIDIFIGRSSCSPPPDPDGDDPVVVVVVRVCCQVVSVRPPPPVSNVVSLVVSLVSQCQGGPDPNDRDNDRPFTWTKMWHDHPVGIDMDTDRHSNLVPDDPVVSVVVVVVVCVVVPDPPVVVVVVVVVVVVVVVVVVPPDDDDD

pLDDT: mean 73.45, std 18.47, range [31.27, 94.75]

Mean predicted aligned error: 12.6 Å

Nearest PDB structures (foldseek):
  7ex0-assembly1_A  TM=3.053E-01  e=2.551E-01  Ebinur lake virus
  7ewx-assembly2_B  TM=2.795E-01  e=6.086E-01  Ebinur lake virus
  7orn-assembly1_A  TM=3.387E-01  e=1.644E+00  Orthobunyavirus lacrosseense
  7ex1-assembly1_A  TM=2.706E-01  e=1.282E+00  Ebinur lake virus
  2apn-assembly1_A  TM=4.469E-01  e=4.441E+00  Haemophilus influenzae

Sequence (201 aa):
MLEYSNVVRIIEFKNEENKSSKEREKIFILTQALLNKKEMTRISKAIHWYIGTKPIKEKLITKIKPYITAYERDKSSISLEVYIKTIIDEVMEDKCTTDIKKINEYIELIIDINKKGTKSGGKKSSEAVRTSGMIISASKKGILYAAFNDITQLKLQHKEFLESVRQESKSVMVPESDYNEYLKFTKTNKKTVTKVKSISP

Radius of gyration: 19.36 Å; Cα contacts (8 Å, |Δi|>4): 243; chains: 1; bounding box: 50×53×46 Å